Protein AF-A0A4R3KS63-F1 (afdb_monomer)

Foldseek 3Di:
DQLQVVLQCVLVVVLVVQLVVCCVPPVDNPVSSVLCVLVSQLSNQLSVLVRVVVVVPVDDDLVNQLVSQLVSQLVSVVSSVCVVPNPVCVVPVVPNVVVSSVVSNVVSVVVSVVVVVVVVVVVVVVVVVVVVVVLVVLVVLLVLVVVLVVLVVVLVVLVVLLVVLQVQLVVLVVDDDPVSVVSSVVSNVSSVVSVVVSVVSVVVSVVSVVVSVVVLPDFWDKVVVLVVSLVVVLVVVCVVVVADDDDDDDDDDIDTDSCSSVVSNVVNVVSVVVSVVDDHDDD

Structure (mmCIF, N/CA/C/O backbone):
data_AF-A0A4R3KS63-F1
#
_entry.id   AF-A0A4R3KS63-F1
#
loop_
_atom_site.group_PDB
_atom_site.id
_atom_site.type_symbol
_atom_site.label_atom_id
_atom_site.label_alt_id
_atom_site.label_comp_id
_atom_site.label_asym_id
_atom_site.label_entity_id
_atom_site.label_seq_id
_atom_site.pdbx_PDB_ins_code
_atom_site.Cartn_x
_atom_site.Cartn_y
_atom_site.Cartn_z
_atom_site.occupancy
_atom_site.B_iso_or_equiv
_atom_site.auth_seq_id
_atom_site.auth_comp_id
_atom_site.auth_asym_id
_atom_site.auth_atom_id
_atom_site.pdbx_PDB_model_num
ATOM 1 N N . MET A 1 1 ? 25.803 -4.339 -8.640 1.00 50.44 1 MET A N 1
ATOM 2 C CA . MET A 1 1 ? 26.582 -5.062 -9.671 1.00 50.44 1 MET A CA 1
ATOM 3 C C . MET A 1 1 ? 27.293 -4.049 -10.571 1.00 50.44 1 MET A C 1
ATOM 5 O O . MET A 1 1 ? 26.648 -3.083 -10.975 1.00 50.44 1 MET A O 1
ATOM 9 N N . ASN A 1 2 ? 28.608 -4.190 -10.787 1.00 66.25 2 ASN A N 1
ATOM 10 C CA . ASN A 1 2 ? 29.435 -3.217 -11.519 1.00 66.25 2 ASN A CA 1
ATOM 11 C C . ASN A 1 2 ? 29.221 -3.366 -13.047 1.00 66.25 2 ASN A C 1
ATOM 13 O O . ASN A 1 2 ? 29.501 -4.443 -13.573 1.00 66.25 2 ASN A O 1
ATOM 17 N N . PRO A 1 3 ? 28.728 -2.336 -13.764 1.00 62.72 3 PRO A N 1
ATOM 18 C CA . PRO A 1 3 ? 28.462 -2.407 -15.205 1.00 62.72 3 PRO A CA 1
ATOM 19 C C . PRO A 1 3 ? 29.653 -2.828 -16.073 1.00 62.72 3 PRO A C 1
ATOM 21 O O . PRO A 1 3 ? 29.464 -3.510 -17.076 1.00 62.72 3 PRO A O 1
ATOM 24 N N . LEU A 1 4 ? 30.877 -2.481 -15.665 1.00 63.41 4 LEU A N 1
ATOM 25 C CA . LEU A 1 4 ? 32.099 -2.882 -16.370 1.00 63.41 4 LEU A CA 1
ATOM 26 C C . LEU A 1 4 ? 32.299 -4.400 -16.347 1.00 63.41 4 LEU A C 1
ATOM 28 O O . LEU A 1 4 ? 32.637 -4.998 -17.363 1.00 63.41 4 LEU A O 1
ATOM 32 N N . PHE A 1 5 ? 32.028 -5.031 -15.203 1.00 69.19 5 PHE A N 1
ATOM 33 C CA . PHE A 1 5 ? 32.123 -6.482 -15.061 1.00 69.19 5 PHE A CA 1
ATOM 34 C C . PHE A 1 5 ? 31.102 -7.194 -15.954 1.00 69.19 5 PHE A C 1
ATOM 36 O O . PHE A 1 5 ? 31.427 -8.194 -16.581 1.00 69.19 5 PHE A O 1
ATOM 43 N N . PHE A 1 6 ? 29.891 -6.640 -16.077 1.00 69.00 6 PHE A N 1
ATOM 44 C CA . PHE A 1 6 ? 28.869 -7.175 -16.978 1.00 69.00 6 PHE A CA 1
ATOM 45 C C . PHE A 1 6 ? 29.270 -7.036 -18.454 1.00 69.00 6 PHE A C 1
ATOM 47 O O . PHE A 1 6 ? 29.077 -7.976 -19.221 1.00 69.00 6 PHE A O 1
ATOM 54 N N . GLY A 1 7 ? 29.869 -5.906 -18.846 1.00 64.50 7 GLY A N 1
ATOM 55 C CA . GLY A 1 7 ? 30.378 -5.693 -20.207 1.00 64.50 7 GLY A CA 1
ATOM 56 C C . GLY A 1 7 ? 31.505 -6.661 -20.578 1.00 64.50 7 GLY A C 1
ATOM 57 O O . GLY A 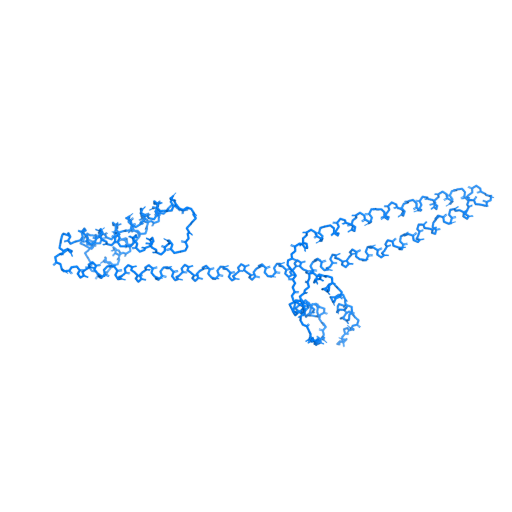1 7 ? 31.441 -7.306 -21.622 1.00 64.50 7 GLY A O 1
ATOM 58 N N . ILE A 1 8 ? 32.491 -6.830 -19.690 1.00 70.62 8 ILE A N 1
ATOM 59 C CA . ILE A 1 8 ? 33.613 -7.764 -19.883 1.00 70.62 8 ILE A CA 1
ATOM 60 C C . ILE A 1 8 ? 33.114 -9.214 -19.929 1.00 70.62 8 ILE A C 1
ATOM 62 O O . ILE A 1 8 ? 33.466 -9.958 -20.842 1.00 70.62 8 ILE A O 1
ATOM 66 N N . ALA A 1 9 ? 32.258 -9.609 -18.982 1.00 72.94 9 ALA A N 1
ATOM 67 C CA . ALA A 1 9 ? 31.711 -10.961 -18.925 1.00 72.94 9 ALA A CA 1
ATOM 68 C C . ALA A 1 9 ? 30.843 -11.284 -20.151 1.00 72.94 9 ALA A C 1
ATOM 70 O O . ALA A 1 9 ? 30.947 -12.379 -20.698 1.00 72.94 9 ALA A O 1
ATOM 71 N N . SER A 1 10 ? 30.031 -10.329 -20.619 1.00 70.12 10 SER A N 1
ATOM 72 C CA . SER A 1 10 ? 29.191 -10.510 -21.810 1.00 70.12 10 SER A CA 1
ATOM 73 C C . SER A 1 10 ? 30.030 -10.630 -23.083 1.00 70.12 10 SER A C 1
ATOM 75 O O . SER A 1 10 ? 29.791 -11.537 -23.877 1.00 70.12 10 SER A O 1
ATOM 77 N N . GLY A 1 11 ? 31.050 -9.779 -23.254 1.00 65.00 11 GLY A N 1
ATOM 78 C CA . GLY A 1 11 ? 31.954 -9.840 -24.407 1.00 65.00 11 GLY A CA 1
ATOM 79 C C . GLY A 1 11 ? 32.763 -11.139 -24.460 1.00 65.00 11 GLY A C 1
ATOM 80 O O . GLY A 1 11 ? 32.860 -11.768 -25.512 1.00 65.00 11 GLY A O 1
ATOM 81 N N . PHE A 1 12 ? 33.286 -11.593 -23.316 1.00 72.25 12 PHE A N 1
ATOM 82 C CA . PHE A 1 12 ? 34.031 -12.852 -23.236 1.00 72.25 12 PHE A CA 1
ATOM 83 C C . PHE A 1 12 ? 33.126 -14.076 -23.439 1.00 72.25 12 PHE A C 1
ATOM 85 O O . PHE A 1 12 ? 33.494 -15.009 -24.147 1.00 72.25 12 PHE A O 1
ATOM 92 N N . SER A 1 13 ? 31.910 -14.049 -22.883 1.00 72.75 13 SER A N 1
ATOM 93 C CA . SER A 1 13 ? 30.905 -15.103 -23.065 1.00 72.75 13 SER A CA 1
ATOM 94 C C . SER A 1 13 ? 30.507 -15.276 -24.534 1.00 72.75 13 SER A C 1
ATOM 96 O O . SER A 1 13 ? 30.465 -16.401 -25.033 1.00 72.75 13 SER A O 1
ATOM 98 N N . LEU A 1 14 ? 30.286 -14.175 -25.264 1.00 71.69 14 LEU A N 1
ATOM 99 C CA . LEU A 1 14 ? 29.908 -14.238 -26.678 1.00 71.69 14 LEU A CA 1
ATOM 100 C C . LEU A 1 14 ? 31.036 -14.813 -27.549 1.00 71.69 14 LEU A C 1
ATOM 102 O O . LEU A 1 14 ? 30.781 -15.622 -28.443 1.00 71.69 14 LEU A O 1
ATOM 106 N N . LEU A 1 15 ? 32.282 -14.426 -27.257 1.00 67.56 15 LEU A N 1
ATOM 107 C CA . LEU A 1 15 ? 33.469 -14.919 -27.951 1.00 67.56 15 LEU A CA 1
ATOM 108 C C . LEU A 1 15 ? 33.702 -16.413 -27.686 1.00 67.56 15 LEU A C 1
ATOM 110 O O . LEU A 1 15 ? 33.991 -17.158 -28.621 1.00 67.56 15 LEU A O 1
ATOM 114 N N . LEU A 1 16 ? 33.494 -16.875 -26.449 1.00 71.25 16 LEU A N 1
ATOM 115 C CA . LEU A 1 16 ? 33.527 -18.300 -26.114 1.00 71.25 16 LEU A CA 1
ATOM 116 C C . LEU A 1 16 ? 32.416 -19.079 -26.828 1.00 71.25 16 LEU A C 1
ATOM 118 O O . LEU A 1 16 ? 32.692 -20.103 -27.450 1.00 71.25 16 LEU A O 1
ATOM 122 N N . PHE A 1 17 ? 31.176 -18.585 -26.793 1.00 73.50 17 PHE A N 1
ATOM 123 C CA . PHE A 1 17 ? 30.035 -19.242 -27.435 1.00 73.50 17 PHE A CA 1
ATOM 124 C C . PHE A 1 17 ? 30.234 -19.382 -28.951 1.00 73.50 17 PHE A C 1
ATOM 126 O O . PHE A 1 17 ? 30.018 -20.455 -29.516 1.00 73.50 17 PHE A O 1
ATOM 133 N N . ARG A 1 18 ? 30.719 -18.327 -29.617 1.00 66.00 18 ARG A N 1
ATOM 134 C CA . ARG A 1 18 ? 31.022 -18.364 -31.056 1.00 66.00 18 ARG A CA 1
ATOM 135 C C . ARG A 1 18 ? 32.270 -19.179 -31.391 1.00 66.00 18 ARG A C 1
ATOM 137 O O . ARG A 1 18 ? 32.292 -19.832 -32.433 1.00 66.00 18 ARG A O 1
ATOM 144 N N . GLY A 1 19 ? 33.281 -19.191 -30.524 1.00 64.19 19 GLY A N 1
ATOM 145 C CA . GLY A 1 19 ? 34.446 -20.070 -30.657 1.00 64.19 19 GLY A CA 1
ATOM 146 C C . GLY A 1 19 ? 34.042 -21.547 -30.638 1.00 64.19 19 GLY A C 1
ATOM 147 O O . GLY A 1 19 ? 34.446 -22.314 -31.506 1.00 64.19 19 GLY A O 1
ATOM 148 N N . ILE A 1 20 ? 33.150 -21.925 -29.720 1.00 70.25 20 ILE A N 1
ATOM 149 C CA . ILE A 1 20 ? 32.595 -23.284 -29.644 1.00 70.25 20 ILE A CA 1
ATOM 150 C C . ILE A 1 20 ? 31.755 -23.598 -30.891 1.00 70.25 20 ILE A C 1
ATOM 152 O O . ILE A 1 20 ? 31.933 -24.649 -31.504 1.00 70.25 20 ILE A O 1
ATOM 156 N N . PHE A 1 21 ? 30.883 -22.678 -31.313 1.00 67.44 21 PHE A N 1
ATOM 157 C CA . PHE A 1 21 ? 30.042 -22.869 -32.498 1.00 67.44 21 PHE A CA 1
ATOM 158 C C . PHE A 1 21 ? 30.873 -23.026 -33.788 1.00 67.44 21 PHE A C 1
ATOM 160 O O . PHE A 1 21 ? 30.661 -23.951 -34.564 1.00 67.44 21 PHE A O 1
ATOM 167 N N . SER A 1 22 ? 31.876 -22.178 -34.006 1.00 61.69 22 SER A N 1
ATOM 168 C CA . SER A 1 22 ? 32.755 -22.259 -35.184 1.00 61.69 22 SER A CA 1
ATOM 169 C C . SER A 1 22 ? 33.664 -23.490 -35.186 1.00 61.69 22 SER A C 1
ATOM 171 O O . SER A 1 22 ? 33.881 -24.082 -36.245 1.00 61.69 22 SER A O 1
ATOM 173 N N . SER A 1 23 ? 34.117 -23.944 -34.011 1.00 61.59 23 SER A N 1
ATOM 174 C CA . SER A 1 23 ? 34.832 -25.217 -33.867 1.00 61.59 23 SER A CA 1
ATOM 175 C C . SER A 1 23 ? 33.989 -26.420 -34.286 1.00 61.59 23 SER A C 1
ATOM 177 O O . SER A 1 23 ? 34.541 -27.389 -34.797 1.00 61.59 23 SER A O 1
ATOM 179 N N . LEU A 1 24 ? 32.674 -26.372 -34.053 1.00 62.84 24 LEU A N 1
ATOM 180 C CA . LEU A 1 24 ? 31.751 -27.463 -34.374 1.00 62.84 24 LEU A CA 1
ATOM 181 C C . LEU A 1 24 ? 31.341 -27.488 -35.854 1.00 62.84 24 LEU A C 1
ATOM 183 O O . LEU A 1 24 ? 31.089 -28.566 -36.382 1.00 62.84 24 LEU A O 1
ATOM 187 N N . PHE A 1 25 ? 31.278 -26.329 -36.523 1.00 58.81 25 PHE A N 1
ATOM 188 C CA . PHE A 1 25 ? 30.696 -26.218 -37.870 1.00 58.81 25 PHE A CA 1
ATOM 189 C C . PHE A 1 25 ? 31.674 -25.839 -38.996 1.00 58.81 25 PHE A C 1
ATOM 191 O O . PHE A 1 25 ? 31.382 -26.138 -40.151 1.00 58.81 25 PHE A O 1
ATOM 198 N N . GLN A 1 26 ? 32.801 -25.173 -38.712 1.00 59.75 26 GLN A N 1
ATOM 199 C CA . GLN A 1 26 ? 33.696 -24.618 -39.749 1.00 59.75 26 GLN A CA 1
ATOM 200 C C . GLN A 1 26 ? 35.174 -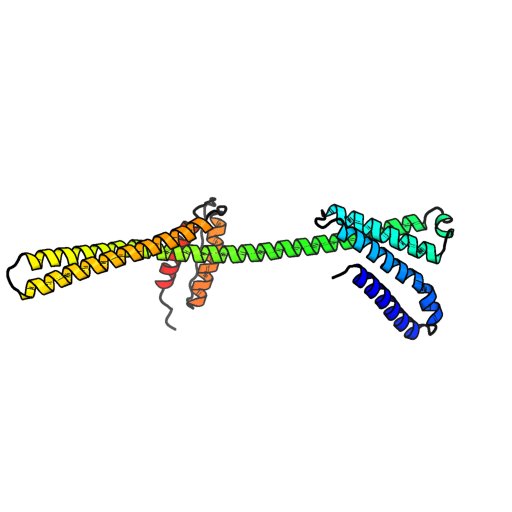25.017 -39.593 1.00 59.75 26 GLN A C 1
ATOM 202 O O . GLN A 1 26 ? 35.938 -24.880 -40.542 1.00 59.75 26 GLN A O 1
ATOM 207 N N . GLY A 1 27 ? 35.591 -25.538 -38.432 1.00 57.38 27 GLY A N 1
ATOM 208 C CA . GLY A 1 27 ? 36.910 -26.160 -38.235 1.00 57.38 27 GLY A CA 1
ATOM 209 C C . GLY A 1 27 ? 38.115 -25.210 -38.145 1.00 57.38 27 GLY A C 1
ATOM 210 O O . GLY A 1 27 ? 39.225 -25.677 -37.904 1.00 57.38 27 GLY A O 1
ATOM 211 N N . ILE A 1 28 ? 37.930 -23.890 -38.278 1.00 60.38 28 ILE A N 1
ATOM 212 C CA . ILE A 1 28 ? 39.020 -22.899 -38.229 1.00 60.38 28 ILE A CA 1
ATOM 213 C C . ILE A 1 28 ? 38.793 -21.924 -37.064 1.00 60.38 28 ILE A C 1
ATOM 215 O O . ILE A 1 28 ? 38.225 -20.838 -37.202 1.00 60.38 28 ILE A O 1
ATOM 219 N N . LEU A 1 29 ? 39.249 -22.335 -35.879 1.00 59.19 29 LEU A N 1
ATOM 220 C CA . LEU A 1 29 ? 39.118 -21.581 -34.626 1.00 59.19 29 LEU A CA 1
ATOM 221 C C . LEU A 1 29 ? 39.846 -20.226 -34.661 1.00 59.19 29 LEU A C 1
ATOM 223 O O . LEU A 1 29 ? 39.299 -19.215 -34.227 1.00 59.19 29 LEU A O 1
ATOM 227 N N . PHE A 1 30 ? 41.074 -20.191 -35.183 1.00 59.88 30 PHE A N 1
ATOM 228 C CA . PHE A 1 30 ? 41.947 -19.016 -35.076 1.00 59.88 30 PHE A CA 1
ATOM 229 C C . PHE A 1 30 ? 41.500 -17.847 -35.969 1.00 59.88 30 PHE A C 1
ATOM 231 O O . PHE A 1 30 ? 41.466 -16.704 -35.516 1.00 59.88 30 PHE A O 1
ATOM 238 N N . GLU A 1 31 ? 41.084 -18.128 -37.208 1.00 61.81 31 GLU A N 1
ATOM 239 C CA . GLU A 1 31 ? 40.544 -17.104 -38.116 1.00 61.81 31 GLU A CA 1
ATOM 240 C C . GLU A 1 31 ? 39.211 -16.554 -37.606 1.00 61.81 31 GLU A C 1
ATOM 242 O O . GLU A 1 31 ? 38.981 -15.345 -37.631 1.00 61.81 31 GLU A O 1
ATOM 247 N N . THR A 1 32 ? 38.357 -17.421 -37.058 1.00 61.34 32 THR A N 1
ATOM 248 C CA . THR A 1 32 ? 37.061 -16.999 -36.519 1.00 61.34 32 THR A CA 1
ATOM 249 C C . THR A 1 32 ? 37.219 -16.113 -35.284 1.00 61.34 32 THR A C 1
ATOM 251 O O . THR A 1 32 ? 36.488 -15.136 -35.123 1.00 61.34 32 THR A O 1
ATOM 254 N N . LEU A 1 33 ? 38.194 -16.398 -34.419 1.00 61.84 33 LEU A N 1
ATOM 255 C CA . LEU A 1 33 ? 38.498 -15.548 -33.267 1.00 61.84 33 LEU A CA 1
ATOM 256 C C . LEU A 1 33 ? 39.056 -14.183 -33.691 1.00 61.84 33 LEU A C 1
ATOM 258 O O . LEU A 1 33 ? 38.643 -13.163 -33.142 1.00 61.84 33 LEU A O 1
ATOM 262 N N . TYR A 1 34 ? 39.931 -14.143 -34.700 1.00 66.88 34 TYR A N 1
ATOM 263 C CA . TYR A 1 34 ? 40.485 -12.891 -35.219 1.00 66.88 34 TYR A CA 1
ATOM 264 C C . TYR A 1 34 ? 39.408 -12.001 -35.862 1.00 66.88 34 TYR A C 1
ATOM 266 O O . TYR A 1 34 ? 39.337 -10.804 -35.588 1.00 66.88 34 TYR A O 1
ATOM 274 N N . LEU A 1 35 ? 38.502 -12.590 -36.649 1.00 64.38 35 LEU A N 1
ATOM 275 C CA . LEU A 1 35 ? 37.415 -11.870 -37.325 1.00 64.38 35 LEU A CA 1
ATOM 276 C C . LEU A 1 35 ? 36.328 -11.336 -36.375 1.00 64.38 35 LEU A C 1
ATOM 278 O O . LEU A 1 35 ? 35.620 -10.387 -36.731 1.00 64.38 35 LEU A O 1
ATOM 282 N N . ASN A 1 36 ? 36.190 -11.932 -35.187 1.00 66.69 36 ASN A N 1
ATOM 283 C CA . ASN A 1 36 ? 35.229 -11.525 -34.156 1.00 66.69 36 ASN A CA 1
ATOM 284 C C . ASN A 1 36 ? 35.862 -10.694 -33.025 1.00 66.69 36 ASN A C 1
ATOM 286 O O . ASN A 1 36 ? 35.142 -10.167 -32.180 1.00 66.69 36 ASN A O 1
ATOM 290 N N . ALA A 1 37 ? 37.186 -10.510 -33.013 1.00 67.81 37 ALA A N 1
ATOM 291 C CA . ALA A 1 37 ? 37.871 -9.672 -32.027 1.00 67.81 37 ALA A CA 1
ATOM 292 C C . ALA A 1 37 ? 37.316 -8.228 -31.927 1.00 67.81 37 ALA A C 1
ATOM 294 O O . ALA A 1 37 ? 37.200 -7.727 -30.804 1.00 67.81 37 ALA A O 1
ATOM 295 N N . PRO A 1 38 ? 36.895 -7.561 -33.028 1.00 74.44 38 PRO A N 1
ATOM 296 C CA . PRO A 1 38 ? 36.273 -6.237 -32.944 1.00 74.44 38 PRO A CA 1
ATOM 297 C C . PRO A 1 38 ? 34.972 -6.210 -32.120 1.00 74.44 38 PRO A C 1
ATOM 299 O O . PRO A 1 38 ? 34.689 -5.207 -31.468 1.00 74.44 38 PRO A O 1
ATOM 302 N N . GLU A 1 39 ? 34.212 -7.309 -32.066 1.00 69.44 39 GLU A N 1
ATOM 303 C CA . GLU A 1 39 ? 32.957 -7.386 -31.297 1.00 69.44 39 GLU A CA 1
ATOM 304 C C . GLU A 1 39 ? 33.210 -7.295 -29.783 1.00 69.44 39 GLU A C 1
ATOM 306 O O . GLU A 1 39 ? 32.410 -6.737 -29.035 1.00 69.44 39 GLU A O 1
ATOM 311 N N . VAL A 1 40 ? 34.358 -7.777 -29.299 1.00 72.50 40 VAL A N 1
ATOM 312 C CA . VAL A 1 40 ? 34.742 -7.608 -27.887 1.00 72.50 40 VAL A CA 1
ATOM 313 C C . VAL A 1 40 ? 34.961 -6.130 -27.571 1.00 72.50 40 VAL A C 1
ATOM 315 O O . VAL A 1 40 ? 34.562 -5.652 -26.507 1.00 72.50 40 VAL A O 1
ATOM 318 N N . VAL A 1 41 ? 35.545 -5.386 -28.514 1.00 76.62 41 VAL A N 1
ATOM 319 C CA . VAL A 1 41 ? 35.766 -3.943 -28.376 1.00 76.62 41 VAL A CA 1
ATOM 320 C C . VAL A 1 41 ? 34.435 -3.191 -28.305 1.00 76.62 41 VAL A C 1
ATOM 322 O O . VAL A 1 41 ? 34.309 -2.286 -27.478 1.00 76.62 41 VAL A O 1
ATOM 325 N N . PHE A 1 42 ? 33.417 -3.615 -29.065 1.00 80.38 42 PHE A N 1
ATOM 326 C CA . PHE A 1 42 ? 32.052 -3.089 -28.945 1.00 80.38 42 PHE A CA 1
ATOM 327 C C . PHE A 1 42 ? 31.533 -3.192 -27.502 1.00 80.38 42 PHE A C 1
ATOM 329 O O . PHE A 1 42 ? 31.160 -2.180 -26.905 1.00 80.38 42 PHE A O 1
ATOM 336 N N . TYR A 1 43 ? 31.554 -4.388 -26.901 1.00 76.50 43 TYR A N 1
ATOM 337 C CA . TYR A 1 43 ? 31.009 -4.592 -25.550 1.00 76.50 43 TYR A CA 1
ATOM 338 C C . TYR A 1 43 ? 31.809 -3.873 -24.459 1.00 76.50 43 TYR A C 1
ATOM 340 O O . TYR A 1 43 ? 31.224 -3.395 -23.482 1.00 76.50 43 TYR A O 1
ATOM 348 N N . LEU A 1 44 ? 33.130 -3.754 -24.623 1.00 79.25 44 LEU A N 1
ATOM 349 C CA . LEU A 1 44 ? 33.982 -2.993 -23.706 1.00 79.25 44 LEU A CA 1
ATOM 350 C C . LEU A 1 44 ? 33.654 -1.496 -23.733 1.00 79.25 44 LEU A C 1
ATOM 352 O O . LEU A 1 44 ? 33.528 -0.872 -22.674 1.00 79.25 44 LEU A O 1
ATOM 356 N N . ILE A 1 45 ? 33.483 -0.919 -24.925 1.00 80.44 45 ILE A N 1
ATOM 357 C CA . ILE A 1 45 ? 33.142 0.499 -25.090 1.00 80.44 45 ILE A CA 1
ATOM 358 C C . ILE A 1 45 ? 31.730 0.764 -24.577 1.00 80.44 45 ILE A C 1
ATOM 360 O O . ILE A 1 45 ? 31.536 1.671 -23.766 1.00 80.44 45 ILE A O 1
ATOM 364 N N . TYR A 1 46 ? 30.772 -0.083 -24.950 1.00 81.00 46 TYR A N 1
ATOM 365 C CA . TYR A 1 46 ? 29.391 0.018 -24.493 1.00 81.00 46 TYR A CA 1
ATOM 366 C C . TYR A 1 46 ? 29.296 -0.045 -22.959 1.00 81.00 46 TYR A C 1
ATOM 368 O O . TYR A 1 46 ? 28.662 0.803 -22.325 1.00 81.00 46 TYR A O 1
ATOM 376 N N . GLY A 1 47 ? 29.992 -1.001 -22.331 1.00 77.62 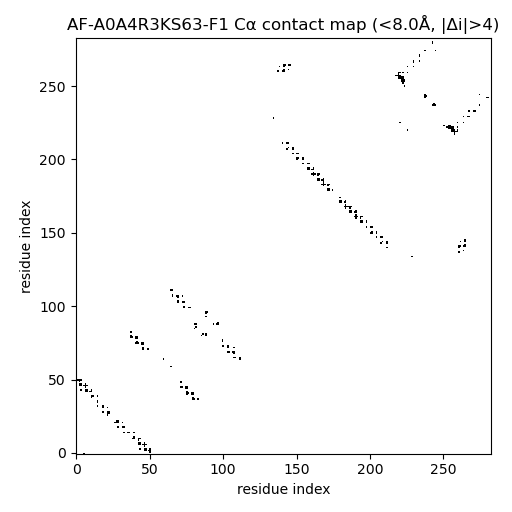47 GLY A N 1
ATOM 377 C CA . GLY A 1 47 ? 30.046 -1.138 -20.872 1.00 77.62 47 GLY A CA 1
ATOM 378 C C . GLY A 1 47 ? 30.730 0.041 -20.168 1.00 77.62 47 GLY A C 1
ATOM 379 O O . GLY A 1 47 ? 30.290 0.457 -19.093 1.00 77.62 47 GLY A O 1
ATOM 380 N N . SER A 1 48 ? 31.764 0.621 -20.782 1.00 80.44 48 SER A N 1
ATOM 381 C CA . SER A 1 48 ? 32.479 1.788 -20.246 1.00 80.44 48 SER A CA 1
ATOM 382 C C . SER A 1 48 ? 31.621 3.053 -20.279 1.00 80.44 48 SER A C 1
ATOM 384 O O . SER A 1 48 ? 31.536 3.771 -19.279 1.00 80.44 48 SER A O 1
ATOM 386 N N . ILE A 1 49 ? 30.922 3.293 -21.392 1.00 80.44 49 ILE A N 1
ATOM 387 C CA . ILE A 1 49 ? 29.980 4.409 -21.544 1.00 80.44 49 ILE A CA 1
ATOM 388 C C . ILE A 1 49 ? 28.843 4.280 -20.519 1.00 80.44 49 ILE A C 1
ATOM 390 O O . ILE A 1 49 ? 28.518 5.246 -19.824 1.00 80.44 49 ILE A O 1
ATOM 394 N N . PHE A 1 50 ? 28.303 3.070 -20.341 1.00 78.38 50 PHE A N 1
ATOM 395 C CA . PHE A 1 50 ? 27.276 2.782 -19.335 1.00 78.38 50 PHE A CA 1
ATOM 396 C C . PHE A 1 50 ? 27.749 3.030 -17.900 1.00 78.38 50 PHE A C 1
ATOM 398 O O . PHE A 1 50 ? 27.013 3.597 -17.090 1.00 78.38 50 PHE A O 1
ATOM 405 N N . TYR A 1 51 ? 28.983 2.648 -17.569 1.00 77.88 51 TYR A N 1
ATOM 406 C CA . TYR A 1 51 ? 29.550 2.872 -16.241 1.00 77.88 51 TYR A CA 1
ATOM 407 C C . TYR A 1 51 ? 29.704 4.360 -15.904 1.00 77.88 51 TYR A C 1
ATOM 409 O O . TYR A 1 51 ? 29.277 4.798 -14.832 1.00 77.88 51 TYR A O 1
ATOM 417 N N . ILE A 1 52 ? 30.270 5.143 -16.829 1.00 77.81 52 ILE A N 1
ATOM 418 C CA . ILE A 1 52 ? 30.451 6.593 -16.660 1.00 77.81 52 ILE A CA 1
ATOM 419 C C . ILE A 1 52 ? 29.093 7.280 -16.489 1.00 77.81 52 ILE A C 1
ATOM 421 O O . ILE A 1 52 ? 28.937 8.151 -15.633 1.00 77.81 52 ILE A O 1
ATOM 425 N N . PHE A 1 53 ? 28.099 6.858 -17.268 1.00 73.88 53 PHE A N 1
ATOM 426 C CA . PHE A 1 53 ? 26.762 7.431 -17.222 1.00 73.88 53 PHE A CA 1
ATOM 427 C C . PHE A 1 53 ? 26.032 7.127 -15.914 1.00 73.88 53 PHE A C 1
ATOM 429 O O . PHE A 1 53 ? 25.507 8.043 -15.284 1.00 73.88 53 PHE A O 1
ATOM 436 N N . LYS A 1 54 ? 26.079 5.871 -15.452 1.00 72.88 54 LYS A N 1
ATOM 437 C CA . LYS A 1 54 ? 25.495 5.473 -14.166 1.00 72.88 54 LYS A CA 1
ATOM 438 C C . LYS A 1 54 ? 26.118 6.239 -12.997 1.00 72.88 54 LYS A C 1
ATOM 440 O O . LYS A 1 54 ? 25.399 6.672 -12.111 1.00 72.88 54 LYS A O 1
ATOM 445 N N . LYS A 1 55 ? 27.440 6.444 -13.007 1.00 72.69 55 LYS A N 1
ATOM 446 C CA . LYS A 1 55 ? 28.148 7.176 -11.943 1.00 72.69 55 LYS A CA 1
ATOM 447 C C . LYS A 1 55 ? 27.778 8.664 -11.889 1.00 72.69 55 LYS A C 1
ATOM 449 O O . LYS A 1 55 ? 27.884 9.277 -10.834 1.00 72.69 55 LYS A O 1
ATOM 454 N N . LYS A 1 56 ? 27.403 9.260 -13.025 1.00 69.50 56 LYS A N 1
ATOM 455 C CA . LYS A 1 56 ? 27.121 10.699 -13.134 1.00 69.50 56 LYS A CA 1
ATOM 456 C C . LYS A 1 56 ? 25.649 11.048 -12.895 1.00 69.50 56 LYS A C 1
ATOM 458 O O . LYS A 1 56 ? 25.356 12.216 -12.665 1.00 69.50 56 LYS A O 1
ATOM 463 N N . ASN A 1 57 ? 24.733 10.081 -12.978 1.00 65.44 57 ASN A N 1
ATOM 464 C CA . ASN A 1 57 ? 23.300 10.363 -12.988 1.00 65.44 57 ASN A CA 1
ATOM 465 C C . ASN A 1 57 ? 22.498 9.286 -12.232 1.00 65.44 57 ASN A C 1
ATOM 467 O O . ASN A 1 57 ? 21.998 8.336 -12.833 1.00 65.44 57 ASN A O 1
ATOM 471 N N . ASP A 1 58 ? 22.359 9.447 -10.913 1.00 59.12 58 ASP A N 1
ATOM 472 C CA . ASP A 1 58 ? 21.586 8.526 -10.058 1.00 59.12 58 ASP A CA 1
ATOM 473 C C . ASP A 1 58 ? 20.058 8.662 -10.236 1.00 59.12 58 ASP A C 1
ATOM 475 O O . ASP A 1 58 ? 19.312 7.739 -9.912 1.00 59.12 58 ASP A O 1
ATOM 479 N N . SER A 1 59 ? 19.566 9.771 -10.804 1.00 55.97 59 SER A N 1
ATOM 480 C CA . SER A 1 59 ? 18.132 10.048 -11.000 1.00 55.97 59 SER A CA 1
ATOM 481 C C . SER A 1 59 ? 17.788 10.313 -12.471 1.00 55.97 59 SER A C 1
ATOM 483 O O . SER A 1 59 ? 17.512 11.428 -12.916 1.00 55.97 59 SER A O 1
ATOM 485 N N . LEU A 1 60 ? 17.812 9.253 -13.277 1.00 59.34 60 LEU A N 1
ATOM 486 C CA . LEU A 1 60 ? 17.507 9.346 -14.703 1.00 59.34 60 LEU A CA 1
ATOM 487 C C . LEU A 1 60 ? 16.010 9.574 -14.969 1.00 59.34 60 LEU A C 1
ATOM 489 O O . LEU A 1 60 ? 15.168 8.769 -14.575 1.00 59.34 60 LEU A O 1
ATOM 493 N N . LYS A 1 61 ? 15.692 10.630 -15.730 1.00 63.31 61 LYS A N 1
ATOM 494 C CA . LYS A 1 61 ? 14.388 10.800 -16.391 1.00 63.31 61 LYS A CA 1
ATOM 495 C C . LYS A 1 61 ? 14.279 9.853 -17.594 1.00 63.31 61 LYS A C 1
ATOM 497 O O . LYS A 1 61 ? 15.257 9.617 -18.301 1.00 63.31 61 LYS A O 1
ATOM 502 N N . GLU A 1 62 ? 13.073 9.354 -17.853 1.00 63.09 62 GLU A N 1
ATOM 503 C CA . GLU A 1 62 ? 12.767 8.317 -18.857 1.00 63.09 62 GLU A CA 1
ATOM 504 C C . GLU A 1 62 ? 13.294 8.625 -20.262 1.00 63.09 62 GLU A C 1
ATOM 506 O O . GLU A 1 62 ? 13.934 7.781 -20.889 1.00 63.09 62 GLU A O 1
ATOM 511 N N . ASN A 1 63 ? 13.099 9.857 -20.734 1.00 65.50 63 ASN A N 1
ATOM 512 C CA . ASN A 1 63 ? 13.552 10.269 -22.065 1.00 65.50 63 ASN A CA 1
ATOM 513 C C . ASN A 1 63 ? 15.081 10.344 -22.175 1.00 65.50 63 ASN A C 1
ATOM 515 O O . ASN A 1 63 ? 15.636 10.159 -23.257 1.00 65.50 63 ASN A O 1
ATOM 519 N N . SER A 1 64 ? 15.782 10.574 -21.063 1.00 72.25 64 SER A N 1
ATOM 520 C CA . SER A 1 64 ? 17.245 10.626 -21.047 1.00 72.25 64 SER A CA 1
ATOM 521 C C . SER A 1 64 ? 17.876 9.238 -21.190 1.00 72.25 64 SER A C 1
ATOM 523 O O . SER A 1 64 ? 19.001 9.143 -21.674 1.00 72.25 64 SER A O 1
ATOM 525 N N . MET A 1 65 ? 17.161 8.161 -20.832 1.00 75.12 65 MET A N 1
ATOM 526 C CA . MET A 1 65 ? 17.643 6.787 -21.028 1.00 75.12 65 MET A CA 1
ATOM 527 C C . MET A 1 65 ? 17.642 6.380 -22.503 1.00 75.12 65 MET A C 1
ATOM 529 O O . MET A 1 65 ? 18.598 5.759 -22.958 1.00 75.12 65 MET A O 1
ATOM 533 N N . PHE A 1 66 ? 16.611 6.758 -23.265 1.00 77.94 66 PHE A N 1
ATOM 534 C CA . PHE A 1 66 ? 16.535 6.445 -24.697 1.00 77.94 66 PHE A CA 1
ATOM 535 C C . PHE A 1 66 ? 17.699 7.070 -25.478 1.00 77.94 66 PHE A C 1
ATOM 537 O O . PHE A 1 66 ? 18.420 6.376 -26.193 1.00 77.94 66 PHE A O 1
ATOM 544 N N . VAL A 1 67 ? 17.924 8.375 -25.280 1.00 80.50 67 VAL A N 1
ATOM 545 C CA . VAL A 1 67 ? 19.028 9.111 -25.920 1.00 80.50 67 VAL A CA 1
ATOM 546 C C . VAL A 1 67 ? 20.376 8.499 -25.545 1.00 80.50 67 VAL A C 1
ATOM 548 O O . VAL A 1 67 ? 21.260 8.365 -26.387 1.00 80.50 67 VAL A O 1
ATOM 551 N N . PHE A 1 68 ? 20.518 8.078 -24.291 1.00 82.25 68 PHE A N 1
ATOM 552 C CA . PHE A 1 68 ? 21.726 7.426 -23.821 1.00 82.25 68 PHE A CA 1
ATOM 553 C C . PHE A 1 68 ? 21.989 6.081 -24.518 1.00 82.25 68 PHE A C 1
ATOM 555 O O . PHE A 1 68 ? 23.095 5.869 -25.017 1.00 82.25 68 PHE A O 1
ATOM 562 N N . PHE A 1 69 ? 20.990 5.195 -24.605 1.00 82.88 69 PHE A N 1
ATOM 563 C CA . PHE A 1 69 ? 21.140 3.913 -25.304 1.00 82.88 69 PHE A CA 1
ATOM 564 C C . PHE A 1 69 ? 21.496 4.104 -26.777 1.00 82.88 69 PHE A C 1
ATOM 566 O O . PHE A 1 69 ? 22.369 3.406 -27.287 1.00 82.88 69 PHE A O 1
ATOM 573 N N . LEU A 1 70 ? 20.884 5.093 -27.430 1.00 84.44 70 LEU A N 1
ATOM 574 C CA . LEU A 1 70 ? 21.165 5.427 -28.822 1.00 84.44 70 LEU A CA 1
ATOM 575 C C . LEU A 1 70 ? 22.618 5.883 -29.017 1.00 84.44 70 LEU A C 1
ATOM 577 O O . LEU A 1 70 ? 23.305 5.371 -29.897 1.00 84.44 70 LEU A O 1
ATOM 581 N N . ILE A 1 71 ? 23.106 6.811 -28.187 1.00 84.94 71 ILE A N 1
ATOM 582 C CA . ILE A 1 71 ? 24.486 7.316 -28.278 1.00 84.94 71 ILE A CA 1
ATOM 583 C C . ILE A 1 71 ? 25.493 6.203 -27.972 1.00 84.94 71 ILE A C 1
ATOM 585 O O . ILE A 1 71 ? 26.491 6.065 -28.678 1.00 84.94 71 ILE A O 1
ATOM 589 N N . SER A 1 72 ? 25.229 5.396 -26.943 1.00 84.62 72 SER A N 1
ATOM 590 C CA . SER A 1 72 ? 26.112 4.297 -26.545 1.00 84.62 72 SER A CA 1
ATOM 591 C C . SER A 1 72 ? 26.225 3.231 -27.637 1.00 84.62 72 SER A C 1
ATOM 593 O O . SER A 1 72 ? 27.337 2.818 -27.970 1.00 84.62 72 SER A O 1
ATOM 595 N N . ASP A 1 73 ? 25.102 2.809 -28.228 1.00 85.56 73 ASP A N 1
ATOM 596 C CA . ASP A 1 73 ? 25.088 1.826 -29.318 1.00 85.56 73 ASP A CA 1
ATOM 597 C C . ASP A 1 73 ? 25.756 2.387 -30.582 1.00 85.56 73 ASP A C 1
ATOM 599 O O . ASP A 1 73 ? 26.579 1.714 -31.200 1.00 85.56 73 ASP A O 1
ATOM 603 N N . PHE A 1 74 ? 25.500 3.656 -30.914 1.00 85.25 74 PHE A N 1
ATOM 604 C CA . PHE A 1 74 ? 26.119 4.308 -32.065 1.00 85.25 74 PHE A CA 1
ATOM 605 C C . PHE A 1 74 ? 27.646 4.416 -31.938 1.00 85.25 74 PHE A C 1
ATOM 607 O O . PHE A 1 74 ? 28.358 4.026 -32.862 1.00 85.25 74 PHE A O 1
ATOM 614 N N . ILE A 1 75 ? 28.165 4.903 -30.802 1.00 86.25 75 ILE A N 1
ATOM 615 C CA . ILE A 1 75 ? 29.617 5.040 -30.579 1.00 86.25 75 ILE A CA 1
ATOM 616 C C . ILE A 1 75 ? 30.293 3.668 -30.598 1.00 86.25 75 ILE A C 1
ATOM 618 O O . ILE A 1 75 ? 31.332 3.501 -31.235 1.00 86.25 75 ILE A O 1
ATOM 622 N N . SER A 1 76 ? 29.692 2.679 -29.938 1.00 85.06 76 SER A N 1
ATOM 623 C CA . SER A 1 76 ? 30.270 1.336 -29.846 1.00 85.06 76 SER A CA 1
ATOM 624 C C . SER A 1 76 ? 30.327 0.663 -31.222 1.00 85.06 76 SER A C 1
ATOM 626 O O . SER A 1 76 ? 31.381 0.156 -31.605 1.00 85.06 76 SER A O 1
ATOM 628 N N . ASN A 1 77 ? 29.245 0.738 -32.010 1.00 85.25 77 ASN A N 1
ATOM 629 C CA . ASN A 1 77 ? 29.204 0.206 -33.379 1.00 85.25 77 ASN A CA 1
ATOM 630 C C . ASN A 1 77 ? 30.145 0.967 -34.330 1.00 85.25 77 ASN A C 1
ATOM 632 O O . ASN A 1 77 ? 30.740 0.372 -35.229 1.00 85.25 77 ASN A O 1
ATOM 636 N N . MET A 1 78 ? 30.303 2.283 -34.144 1.00 83.19 78 MET A N 1
ATOM 637 C CA . MET A 1 78 ? 31.249 3.077 -34.930 1.00 83.19 78 MET A CA 1
ATOM 638 C C . MET A 1 78 ? 32.690 2.629 -34.705 1.00 83.19 78 MET A C 1
ATOM 640 O O . MET A 1 78 ? 33.420 2.436 -35.676 1.00 83.19 78 MET A O 1
ATOM 644 N N . VAL A 1 79 ? 33.096 2.435 -33.447 1.00 84.00 79 VAL A N 1
ATOM 645 C CA . VAL A 1 79 ? 34.463 2.005 -33.132 1.00 84.00 79 VAL A CA 1
ATOM 646 C C . VAL A 1 79 ? 34.719 0.572 -33.595 1.00 84.00 79 VAL A C 1
ATOM 648 O O . VAL A 1 79 ? 35.777 0.306 -34.161 1.00 84.00 79 VAL A O 1
ATOM 651 N N . GLU A 1 80 ? 33.752 -0.334 -33.438 1.00 83.00 80 GLU A N 1
ATOM 652 C CA . GLU A 1 80 ? 33.868 -1.707 -33.941 1.00 83.00 80 GLU A CA 1
ATOM 653 C C . GLU A 1 80 ? 34.156 -1.735 -35.447 1.00 83.00 80 GLU A C 1
ATOM 655 O O . GLU A 1 80 ? 35.115 -2.361 -35.907 1.00 83.00 80 GLU A O 1
ATOM 660 N N . ILE A 1 81 ? 33.335 -1.037 -36.232 1.00 80.38 81 ILE A N 1
ATOM 661 C CA . ILE A 1 81 ? 33.446 -1.077 -37.691 1.00 80.38 81 ILE A CA 1
ATOM 662 C C . ILE A 1 81 ? 34.701 -0.331 -38.146 1.00 80.38 81 ILE A C 1
ATOM 664 O O . ILE A 1 81 ? 35.341 -0.769 -39.104 1.00 80.38 81 ILE A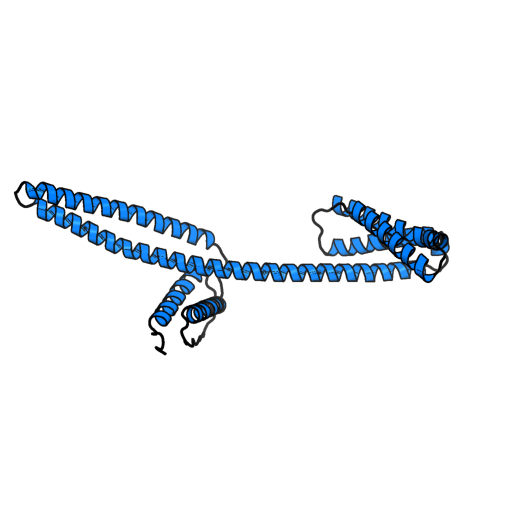 O 1
ATOM 668 N N . TYR A 1 82 ? 35.106 0.731 -37.437 1.00 81.75 82 TYR A N 1
ATOM 669 C CA . TYR A 1 82 ? 36.382 1.416 -37.670 1.00 81.75 82 TYR A CA 1
ATOM 670 C C . TYR A 1 82 ? 37.575 0.476 -37.513 1.00 81.75 82 TYR A C 1
ATOM 672 O O . TYR A 1 82 ? 38.476 0.495 -38.344 1.00 81.75 82 TYR A O 1
ATOM 680 N N . ILE A 1 83 ? 37.553 -0.415 -36.523 1.00 81.19 83 ILE A N 1
ATOM 681 C CA . ILE A 1 83 ? 38.593 -1.439 -36.367 1.00 81.19 83 ILE A CA 1
ATOM 682 C C . ILE A 1 83 ? 38.528 -2.476 -37.501 1.00 81.19 83 ILE A C 1
ATOM 684 O O . ILE A 1 83 ? 39.566 -2.972 -37.932 1.00 81.19 83 ILE A O 1
ATOM 688 N N . ARG A 1 84 ? 37.331 -2.785 -38.017 1.00 78.19 84 ARG A N 1
ATOM 689 C CA . ARG A 1 84 ? 37.131 -3.809 -39.057 1.00 78.19 84 ARG A CA 1
ATOM 690 C C . ARG A 1 84 ? 37.526 -3.353 -40.469 1.00 78.19 84 ARG A C 1
ATOM 692 O O . ARG A 1 84 ? 38.059 -4.157 -41.224 1.00 78.19 84 ARG A O 1
ATOM 699 N N . ILE A 1 85 ? 37.220 -2.112 -40.852 1.00 79.19 85 ILE A N 1
ATOM 700 C CA . ILE A 1 85 ? 37.353 -1.629 -42.246 1.00 79.19 85 ILE A CA 1
ATOM 701 C C . ILE A 1 85 ? 38.124 -0.291 -42.336 1.00 79.19 85 ILE A C 1
ATOM 703 O O . ILE A 1 85 ? 38.401 0.212 -43.424 1.00 79.19 85 ILE A O 1
ATOM 707 N N . GLY A 1 86 ? 38.513 0.311 -41.207 1.00 75.56 86 GLY A N 1
ATOM 708 C CA . GLY A 1 86 ? 39.301 1.547 -41.178 1.00 75.56 86 GLY A CA 1
ATOM 709 C C . GLY A 1 86 ? 38.597 2.737 -41.841 1.00 75.56 86 GLY A C 1
ATOM 710 O O . GLY A 1 86 ? 37.389 2.940 -41.705 1.00 75.56 86 GLY A O 1
ATOM 711 N N . ASN A 1 87 ? 39.354 3.532 -42.602 1.00 72.81 87 ASN A N 1
ATOM 712 C CA . ASN A 1 87 ? 38.854 4.751 -43.258 1.00 72.81 87 ASN A CA 1
ATOM 713 C C . ASN A 1 87 ? 37.906 4.491 -44.446 1.00 72.81 87 ASN A C 1
ATOM 715 O O . ASN A 1 87 ? 37.302 5.428 -44.971 1.00 72.81 87 ASN A O 1
ATOM 719 N N . GLU A 1 88 ? 37.737 3.237 -44.871 1.00 71.62 88 GLU A N 1
ATOM 720 C CA . GLU A 1 88 ? 36.817 2.849 -45.952 1.00 71.62 88 GLU A CA 1
ATOM 721 C C . GLU A 1 88 ? 35.343 3.118 -45.595 1.00 71.62 88 GLU A C 1
ATOM 723 O O . GLU A 1 88 ? 34.507 3.291 -46.483 1.00 71.62 88 GLU A O 1
ATOM 728 N N . ILE A 1 89 ? 35.020 3.245 -44.303 1.00 68.62 89 ILE A N 1
ATOM 729 C CA . ILE A 1 89 ? 33.668 3.558 -43.801 1.00 68.62 89 ILE A CA 1
ATOM 730 C C . ILE A 1 89 ? 33.119 4.847 -44.415 1.00 68.62 89 ILE A C 1
ATOM 732 O O . ILE A 1 89 ? 31.929 4.938 -44.729 1.00 68.62 89 ILE A O 1
ATOM 736 N N . PHE A 1 90 ? 33.992 5.836 -44.613 1.00 66.06 90 PHE A N 1
ATOM 737 C CA . PHE A 1 90 ? 33.625 7.153 -45.124 1.00 66.06 90 PHE A CA 1
ATOM 738 C C . PHE A 1 90 ? 33.622 7.224 -46.656 1.00 66.06 90 PHE A C 1
ATOM 740 O O . PHE A 1 90 ? 33.031 8.146 -47.214 1.00 66.06 90 PHE A O 1
ATOM 747 N N . LYS A 1 91 ? 34.206 6.236 -47.352 1.00 67.44 91 LYS A N 1
ATOM 748 C CA . LYS A 1 91 ? 34.267 6.203 -48.824 1.00 67.44 91 LYS A CA 1
ATOM 749 C C . LYS A 1 91 ? 32.927 5.841 -49.473 1.00 67.44 91 LYS A C 1
ATOM 751 O O . LYS A 1 91 ? 32.659 6.242 -50.599 1.00 67.44 91 LYS A O 1
ATOM 756 N N . SER A 1 92 ? 32.049 5.123 -48.768 1.00 62.06 92 SER A N 1
ATOM 757 C CA . SER A 1 92 ? 30.763 4.634 -49.299 1.00 62.06 92 SER A CA 1
ATOM 758 C C . SER A 1 92 ? 29.616 5.662 -49.199 1.00 62.06 92 SER A C 1
ATOM 760 O O . SER A 1 92 ? 28.516 5.329 -48.752 1.00 62.06 92 SER A O 1
ATOM 762 N N . ASN A 1 93 ? 29.855 6.938 -49.539 1.00 63.88 93 ASN A N 1
ATOM 763 C CA . ASN A 1 93 ? 28.847 8.023 -49.508 1.00 63.88 93 ASN A CA 1
ATOM 764 C C . ASN A 1 93 ? 28.004 8.088 -48.207 1.00 63.88 93 ASN A C 1
ATOM 766 O O . ASN A 1 93 ? 26.823 8.445 -48.222 1.00 63.88 93 ASN A O 1
ATOM 770 N N . GLY A 1 94 ? 28.573 7.673 -47.070 1.00 69.88 94 GLY A N 1
ATOM 771 C CA . GLY A 1 94 ? 27.877 7.611 -45.781 1.00 69.88 94 GLY A CA 1
ATOM 772 C C . GLY A 1 94 ? 26.739 6.580 -45.676 1.00 69.88 94 GLY A C 1
ATOM 773 O O . GLY A 1 94 ? 25.995 6.611 -44.696 1.00 69.88 94 GLY A O 1
ATOM 774 N N . LYS A 1 95 ? 26.572 5.651 -46.633 1.00 79.81 95 LYS A N 1
ATOM 775 C CA . LYS A 1 95 ? 25.512 4.620 -46.600 1.00 79.81 95 LYS A CA 1
ATOM 776 C C . LYS A 1 95 ? 25.639 3.696 -45.383 1.00 79.81 95 LYS A C 1
ATOM 778 O O . LYS A 1 95 ? 24.636 3.384 -44.740 1.00 79.81 95 LYS A O 1
ATOM 783 N N . LEU A 1 96 ? 26.867 3.306 -45.036 1.00 78.50 96 LEU A N 1
ATOM 784 C CA . LEU A 1 96 ? 27.155 2.485 -43.855 1.00 78.50 96 LEU A CA 1
ATOM 785 C C . LEU A 1 96 ? 26.807 3.229 -42.561 1.00 78.50 96 LEU A C 1
ATOM 787 O O . LEU A 1 96 ? 26.087 2.695 -41.724 1.00 78.50 96 LEU A O 1
ATOM 791 N N . VAL A 1 97 ? 27.208 4.497 -42.444 1.00 80.19 97 VAL A N 1
ATOM 792 C CA . VAL A 1 97 ? 26.890 5.344 -41.282 1.00 80.19 97 VAL A CA 1
ATOM 793 C C . VAL A 1 97 ? 25.376 5.516 -41.117 1.00 80.19 97 VAL A C 1
ATOM 795 O O . VAL A 1 97 ? 24.857 5.330 -40.020 1.00 80.19 97 VAL A O 1
ATOM 798 N N . LYS A 1 98 ? 24.638 5.784 -42.206 1.00 82.88 98 LYS A N 1
ATOM 799 C CA . LYS A 1 98 ? 23.164 5.872 -42.176 1.00 82.88 98 LYS A CA 1
ATOM 800 C C . LYS A 1 98 ? 22.510 4.570 -41.713 1.00 82.88 98 LYS A C 1
ATOM 802 O O . LYS A 1 98 ? 21.561 4.606 -40.935 1.00 82.88 98 LYS A O 1
ATOM 807 N N . THR A 1 99 ? 23.031 3.431 -42.165 1.00 83.50 99 THR A N 1
ATOM 808 C CA . THR A 1 99 ? 22.528 2.108 -41.766 1.00 83.50 99 THR A CA 1
ATOM 809 C C . THR A 1 99 ? 22.753 1.867 -40.273 1.00 83.50 99 THR A C 1
ATOM 811 O O . THR A 1 99 ? 21.859 1.378 -39.592 1.00 83.50 99 THR A O 1
ATOM 814 N N . LEU A 1 100 ? 23.903 2.279 -39.736 1.00 84.88 100 LEU A N 1
ATOM 815 C CA . LEU A 1 100 ? 24.220 2.126 -38.314 1.00 84.88 100 LEU A CA 1
ATOM 816 C C . LEU A 1 100 ? 23.360 3.014 -37.424 1.00 84.88 100 LEU A C 1
ATOM 818 O O . LEU A 1 100 ? 22.888 2.550 -36.393 1.00 84.88 100 LEU A O 1
ATOM 822 N N . ILE A 1 101 ? 23.086 4.250 -37.847 1.00 83.81 101 ILE A N 1
ATOM 823 C CA . ILE A 1 101 ? 22.148 5.131 -37.139 1.00 83.81 101 ILE A CA 1
ATOM 824 C C . ILE A 1 101 ? 20.750 4.504 -37.109 1.00 83.81 101 ILE A C 1
ATOM 826 O O . ILE A 1 101 ? 20.116 4.481 -36.057 1.00 83.81 101 ILE A O 1
ATOM 830 N N . LEU A 1 102 ? 20.276 3.961 -38.236 1.00 86.69 102 LEU A N 1
ATOM 831 C CA . LEU A 1 102 ? 18.966 3.312 -38.309 1.00 86.69 102 LEU A CA 1
ATOM 832 C C . LEU A 1 102 ? 18.886 2.090 -37.382 1.00 86.69 102 LEU A C 1
ATOM 834 O O . LEU A 1 102 ? 17.926 1.952 -36.626 1.00 86.69 102 LEU A O 1
ATOM 838 N N . VAL A 1 103 ? 19.900 1.221 -37.409 1.00 87.06 103 VAL A N 1
ATOM 839 C CA . VAL A 1 103 ? 19.963 0.033 -36.544 1.00 87.06 103 VAL A CA 1
ATOM 840 C C . VAL A 1 103 ? 20.026 0.432 -35.069 1.00 87.06 103 VAL A C 1
ATOM 842 O O . VAL A 1 103 ? 19.287 -0.138 -34.265 1.00 87.06 103 VAL A O 1
ATOM 845 N N . ALA A 1 104 ? 20.836 1.435 -34.723 1.00 85.62 104 ALA A N 1
ATOM 846 C CA . ALA A 1 104 ? 20.937 1.945 -33.359 1.00 85.62 104 ALA A CA 1
ATOM 847 C C . ALA A 1 104 ? 19.607 2.524 -32.869 1.00 85.62 104 ALA A C 1
ATOM 849 O O . ALA A 1 104 ? 19.196 2.268 -31.739 1.00 85.62 104 ALA A O 1
ATOM 850 N N . PHE A 1 105 ? 18.887 3.238 -33.735 1.00 86.56 105 PHE A N 1
ATOM 851 C CA . PHE A 1 105 ? 17.570 3.777 -33.417 1.00 86.56 105 PHE A CA 1
ATOM 852 C C . PHE A 1 105 ? 16.549 2.666 -33.141 1.00 86.56 105 PHE A C 1
ATOM 854 O O . PHE A 1 105 ? 15.851 2.708 -32.128 1.00 86.56 105 PHE A O 1
ATOM 861 N N . ILE A 1 106 ? 16.496 1.641 -34.001 1.00 88.50 106 ILE A N 1
ATOM 862 C CA . ILE A 1 106 ? 15.592 0.495 -33.826 1.00 88.50 106 ILE A CA 1
ATOM 863 C C . ILE A 1 106 ? 15.917 -0.247 -32.524 1.00 88.50 106 ILE A C 1
ATOM 865 O O . ILE A 1 106 ? 15.019 -0.502 -31.721 1.00 88.50 106 ILE A O 1
ATOM 869 N N . ARG A 1 107 ? 17.195 -0.567 -32.277 1.00 86.31 107 ARG A N 1
ATOM 870 C CA . ARG A 1 107 ? 17.622 -1.296 -31.071 1.00 86.31 107 ARG A CA 1
ATOM 871 C C . ARG A 1 107 ? 17.366 -0.502 -29.793 1.00 86.31 107 ARG A C 1
ATOM 873 O O . ARG A 1 107 ? 16.818 -1.057 -28.842 1.00 86.31 107 ARG A O 1
ATOM 880 N N . ALA A 1 108 ? 17.696 0.789 -29.777 1.00 86.94 108 ALA A N 1
ATOM 881 C CA . ALA A 1 108 ? 17.400 1.663 -28.645 1.00 86.94 108 ALA A CA 1
ATOM 882 C C . ALA A 1 108 ? 15.886 1.768 -28.395 1.00 86.94 108 ALA A C 1
ATOM 884 O O . ALA A 1 108 ? 15.454 1.743 -27.243 1.00 86.94 108 ALA A O 1
ATOM 885 N N . GLY A 1 109 ? 15.076 1.811 -29.460 1.00 86.69 109 GLY A N 1
ATOM 886 C CA . GLY A 1 109 ? 13.614 1.807 -29.376 1.00 86.69 109 GLY A CA 1
ATOM 887 C C . GLY A 1 109 ? 13.063 0.535 -28.740 1.00 86.69 109 GLY A C 1
ATOM 888 O O . GLY A 1 109 ? 12.249 0.615 -27.825 1.00 86.69 109 GLY A O 1
ATOM 889 N N . LEU A 1 110 ? 13.555 -0.635 -29.155 1.00 88.38 110 LEU A N 1
ATOM 890 C CA . LEU A 1 110 ? 13.156 -1.919 -28.570 1.00 88.38 110 LEU A CA 1
ATOM 891 C C . LEU A 1 110 ? 13.495 -1.999 -27.077 1.00 88.38 110 LEU A C 1
ATOM 893 O O . LEU A 1 110 ? 12.637 -2.359 -26.272 1.00 88.38 110 LEU A O 1
ATOM 897 N N . ILE A 1 111 ? 14.718 -1.618 -26.694 1.00 86.69 111 ILE A N 1
ATOM 898 C CA . ILE A 1 111 ? 15.143 -1.595 -25.286 1.00 86.69 111 ILE A CA 1
ATOM 899 C C . ILE A 1 111 ? 14.244 -0.654 -24.476 1.00 86.69 111 ILE A C 1
ATOM 901 O O . ILE A 1 111 ? 13.801 -1.003 -23.382 1.00 86.69 111 ILE A O 1
ATOM 905 N N . TRP A 1 112 ? 13.934 0.521 -25.022 1.00 84.88 112 TRP A N 1
ATOM 906 C CA . TRP A 1 112 ? 13.072 1.495 -24.364 1.00 84.88 112 TRP A CA 1
ATOM 907 C C . TRP A 1 112 ? 11.637 0.985 -24.176 1.00 84.88 112 TRP A C 1
ATOM 909 O O . TRP A 1 112 ? 11.098 1.108 -23.078 1.00 84.88 112 TRP A O 1
ATOM 919 N N . ILE A 1 113 ? 11.056 0.329 -25.187 1.00 87.25 113 ILE A N 1
ATOM 920 C CA . ILE A 1 113 ? 9.730 -0.306 -25.094 1.00 87.25 113 ILE A CA 1
ATOM 921 C C . ILE A 1 113 ? 9.715 -1.393 -24.012 1.00 87.25 113 ILE A C 1
ATOM 923 O O . ILE A 1 113 ? 8.785 -1.442 -23.209 1.00 87.25 113 ILE A O 1
ATOM 927 N N . ILE A 1 114 ? 10.749 -2.239 -23.944 1.00 88.19 114 ILE A N 1
ATOM 928 C CA . ILE A 1 114 ? 10.852 -3.296 -22.924 1.00 88.19 114 ILE A CA 1
ATOM 929 C C . ILE A 1 114 ? 10.918 -2.690 -21.517 1.00 88.19 114 ILE A C 1
ATOM 931 O O . ILE A 1 114 ? 10.218 -3.146 -20.612 1.00 88.19 114 ILE A O 1
ATOM 935 N N . ILE A 1 115 ? 11.723 -1.641 -21.324 1.00 86.25 115 ILE A N 1
ATOM 936 C CA . ILE A 1 115 ? 11.833 -0.944 -20.034 1.00 86.25 115 ILE A CA 1
ATOM 937 C C . ILE A 1 115 ? 10.495 -0.306 -19.644 1.00 86.25 115 ILE A C 1
ATOM 939 O O . ILE A 1 115 ? 10.086 -0.400 -18.482 1.00 86.25 115 ILE A O 1
ATOM 943 N N . LEU A 1 116 ? 9.803 0.321 -20.600 1.00 85.56 116 LEU A N 1
ATOM 944 C CA . LEU A 1 116 ? 8.490 0.920 -20.379 1.00 85.56 116 LEU A CA 1
ATOM 945 C C . LEU A 1 116 ? 7.459 -0.143 -19.974 1.00 85.56 116 LEU A C 1
ATOM 947 O O . LEU A 1 116 ? 6.761 0.035 -18.976 1.00 85.56 116 LEU A O 1
ATOM 951 N N . GLY A 1 117 ? 7.425 -1.275 -20.681 1.00 87.94 117 GLY A N 1
ATOM 952 C CA . GLY A 1 117 ? 6.553 -2.407 -20.368 1.00 87.94 117 GLY A CA 1
ATOM 953 C C . GLY A 1 117 ? 6.821 -2.994 -18.981 1.00 87.94 117 GLY A C 1
ATOM 954 O O . GLY A 1 117 ? 5.893 -3.157 -18.190 1.00 87.94 117 GLY A O 1
ATOM 955 N N . TYR A 1 118 ? 8.090 -3.230 -18.634 1.00 86.12 118 TYR A N 1
ATOM 956 C CA . TYR A 1 118 ? 8.475 -3.728 -17.309 1.00 86.12 118 TYR A CA 1
ATOM 957 C C . TYR A 1 118 ? 8.033 -2.785 -16.184 1.00 86.12 118 TYR A C 1
ATOM 959 O O . TYR A 1 118 ? 7.553 -3.218 -15.136 1.00 86.12 118 TYR A O 1
ATOM 967 N N . ARG A 1 119 ? 8.164 -1.473 -16.393 1.00 83.62 119 ARG A N 1
ATOM 968 C CA . ARG A 1 119 ? 7.731 -0.485 -15.405 1.00 83.62 119 ARG A CA 1
ATOM 969 C C . ARG A 1 119 ? 6.226 -0.393 -15.271 1.00 83.62 119 ARG A C 1
ATOM 971 O O . ARG A 1 119 ? 5.749 -0.281 -14.146 1.00 83.62 119 ARG A O 1
ATOM 978 N N . TYR A 1 120 ? 5.502 -0.441 -16.383 1.00 86.81 120 TYR A N 1
ATOM 979 C CA . TYR A 1 120 ? 4.047 -0.462 -16.358 1.00 86.81 120 TYR A CA 1
ATOM 980 C C . TYR A 1 120 ? 3.539 -1.688 -15.594 1.00 86.81 120 TYR A C 1
ATOM 982 O O . TYR A 1 120 ? 2.722 -1.551 -14.689 1.00 86.81 120 TYR A O 1
ATOM 990 N N . TYR A 1 121 ? 4.124 -2.859 -15.861 1.00 87.00 121 TYR A N 1
ATOM 991 C CA . TYR A 1 121 ? 3.842 -4.080 -15.111 1.00 87.00 121 TYR A CA 1
ATOM 992 C C . TYR A 1 121 ? 4.127 -3.921 -13.610 1.00 87.00 121 TYR A C 1
ATOM 994 O O . TYR A 1 121 ? 3.278 -4.238 -12.782 1.00 87.00 121 TYR A O 1
ATOM 1002 N N . LYS A 1 122 ? 5.287 -3.359 -13.239 1.00 85.19 122 LYS A N 1
ATOM 1003 C CA . LYS A 1 122 ? 5.622 -3.099 -11.831 1.00 85.19 122 LYS A CA 1
ATOM 1004 C C . LYS A 1 122 ? 4.632 -2.137 -11.167 1.00 85.19 122 LYS A C 1
ATOM 1006 O O . LYS A 1 122 ? 4.291 -2.331 -10.008 1.00 85.19 122 LYS A O 1
ATOM 1011 N N . LEU A 1 123 ? 4.187 -1.104 -11.878 1.00 85.38 123 LEU A N 1
ATOM 1012 C CA . LEU A 1 123 ? 3.235 -0.128 -11.354 1.00 85.38 123 LEU A CA 1
ATOM 1013 C C . LEU A 1 123 ? 1.850 -0.748 -11.138 1.00 85.38 123 LEU A C 1
ATOM 1015 O O . LEU A 1 123 ? 1.229 -0.475 -10.115 1.00 85.38 123 LEU A O 1
ATOM 1019 N N . LEU A 1 124 ? 1.400 -1.607 -12.057 1.00 86.12 124 LEU A N 1
ATOM 1020 C CA . LEU A 1 124 ? 0.174 -2.386 -11.884 1.00 86.12 124 LEU A CA 1
ATOM 1021 C C . LEU A 1 124 ? 0.262 -3.311 -10.667 1.00 86.12 124 LEU A C 1
ATOM 1023 O O . LEU A 1 124 ? -0.638 -3.294 -9.835 1.00 86.12 124 LEU A O 1
ATOM 1027 N N . LEU A 1 125 ? 1.367 -4.047 -10.529 1.00 85.38 125 LEU A N 1
ATOM 1028 C CA . LEU A 1 125 ? 1.570 -4.973 -9.414 1.00 85.38 125 LEU A CA 1
ATOM 1029 C C . LEU A 1 125 ? 1.576 -4.249 -8.059 1.00 85.38 125 LEU A C 1
ATOM 1031 O O . LEU A 1 125 ? 0.910 -4.667 -7.119 1.00 85.38 125 LEU A O 1
ATOM 1035 N N . VAL A 1 126 ? 2.307 -3.135 -7.973 1.00 81.69 126 VAL A N 1
ATOM 1036 C CA . VAL A 1 126 ? 2.379 -2.315 -6.756 1.00 81.69 126 VAL A CA 1
ATOM 1037 C C . VAL A 1 126 ? 1.009 -1.726 -6.415 1.00 81.69 126 VAL A C 1
ATOM 1039 O O . VAL A 1 126 ? 0.636 -1.704 -5.245 1.00 81.69 126 VAL A O 1
ATOM 1042 N N . ARG A 1 127 ? 0.234 -1.288 -7.416 1.00 82.31 127 ARG A N 1
ATOM 1043 C CA . ARG A 1 127 ? -1.138 -0.810 -7.203 1.00 82.31 127 ARG A CA 1
ATOM 1044 C C . ARG A 1 127 ? -2.032 -1.911 -6.634 1.00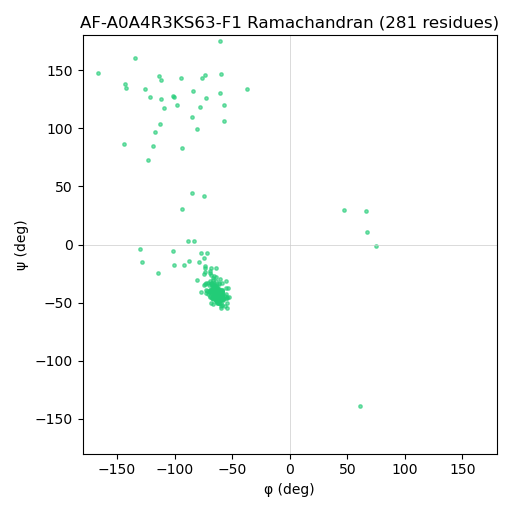 82.31 127 ARG A C 1
ATOM 1046 O O . ARG A 1 127 ? -2.698 -1.671 -5.639 1.00 82.31 127 ARG A O 1
ATOM 1053 N N . GLU A 1 128 ? -2.014 -3.104 -7.218 1.00 83.75 128 GLU A N 1
ATOM 1054 C CA . GLU A 1 128 ? -2.844 -4.224 -6.760 1.00 83.75 128 GLU A CA 1
ATOM 1055 C C . GLU A 1 128 ? -2.510 -4.642 -5.318 1.00 83.75 128 GLU A C 1
ATOM 1057 O O . GLU A 1 128 ? -3.404 -4.878 -4.502 1.00 83.75 128 GLU A O 1
ATOM 1062 N N . GLU A 1 129 ? -1.221 -4.671 -4.968 1.00 81.75 129 GLU A N 1
ATOM 1063 C CA . GLU A 1 129 ? -0.784 -4.960 -3.602 1.00 81.75 129 GLU A CA 1
ATOM 1064 C C . GLU A 1 129 ? -1.216 -3.869 -2.611 1.00 81.75 129 GLU A C 1
ATOM 1066 O O . GLU A 1 129 ? -1.710 -4.192 -1.525 1.00 81.75 129 GLU A O 1
ATOM 1071 N N . HIS A 1 130 ? -1.077 -2.592 -2.988 1.00 81.25 130 HIS A N 1
ATOM 1072 C CA . HIS A 1 130 ? -1.559 -1.470 -2.184 1.00 81.25 130 HIS A CA 1
ATOM 1073 C C . HIS A 1 130 ? -3.072 -1.519 -1.980 1.00 81.25 130 HIS A C 1
ATOM 1075 O O . HIS A 1 130 ? -3.517 -1.382 -0.843 1.00 81.25 130 HIS A O 1
ATOM 1081 N N . ASP A 1 131 ? -3.848 -1.769 -3.034 1.00 80.56 131 ASP A N 1
ATOM 1082 C CA . ASP A 1 131 ? -5.308 -1.837 -2.962 1.00 80.56 131 ASP A CA 1
ATOM 1083 C C . ASP A 1 131 ? -5.756 -2.983 -2.045 1.00 80.56 131 ASP A C 1
ATOM 1085 O O . ASP A 1 131 ? -6.635 -2.804 -1.200 1.00 80.56 131 ASP A O 1
ATOM 1089 N N . ARG A 1 132 ? -5.114 -4.157 -2.136 1.00 80.12 132 ARG A N 1
ATOM 1090 C CA . ARG A 1 132 ? -5.393 -5.292 -1.242 1.00 80.12 132 ARG A CA 1
ATOM 1091 C C . ARG A 1 132 ? -5.091 -4.954 0.216 1.00 80.12 132 ARG A C 1
ATOM 1093 O O . ARG A 1 132 ? -5.941 -5.168 1.079 1.00 80.12 132 ARG A O 1
ATOM 1100 N N . ARG A 1 133 ? -3.899 -4.421 0.491 1.00 79.62 133 ARG A N 1
ATOM 1101 C CA . ARG A 1 133 ? -3.487 -4.056 1.853 1.00 79.62 133 ARG A CA 1
ATOM 1102 C C . ARG A 1 133 ? -4.393 -2.970 2.433 1.00 79.62 133 ARG A C 1
ATOM 1104 O O . ARG A 1 133 ? -4.746 -3.032 3.606 1.00 79.62 133 ARG A O 1
ATOM 1111 N N . TYR A 1 134 ? -4.799 -2.007 1.611 1.00 80.25 134 TYR A N 1
ATOM 1112 C CA . TYR A 1 134 ? -5.739 -0.964 2.000 1.00 80.25 134 TYR A CA 1
ATOM 1113 C C . TYR A 1 134 ? -7.116 -1.541 2.359 1.00 80.25 134 TYR A C 1
ATOM 1115 O O . TYR A 1 134 ? -7.664 -1.196 3.402 1.00 80.25 134 TYR A O 1
ATOM 1123 N N . LYS A 1 135 ? -7.648 -2.485 1.567 1.00 79.38 135 LYS A N 1
ATOM 1124 C CA . LYS A 1 135 ? -8.895 -3.200 1.899 1.00 79.38 135 LYS A CA 1
ATOM 1125 C C . LYS A 1 135 ? -8.801 -3.951 3.233 1.00 79.38 135 LYS A C 1
ATOM 1127 O O . LYS A 1 135 ? -9.745 -3.919 4.018 1.00 79.38 135 LYS A O 1
ATOM 1132 N N . GLU A 1 136 ? -7.686 -4.630 3.497 1.00 82.44 136 GLU A N 1
ATOM 1133 C CA . GLU A 1 136 ? -7.468 -5.350 4.761 1.00 82.44 136 GLU A CA 1
ATOM 1134 C C . GLU A 1 136 ? -7.417 -4.395 5.957 1.00 82.44 136 GLU A C 1
ATOM 1136 O O . GLU A 1 136 ? -8.078 -4.644 6.968 1.00 82.44 136 GLU A O 1
ATOM 1141 N N . LEU A 1 137 ? -6.701 -3.276 5.816 1.00 82.56 137 LEU A N 1
ATOM 1142 C CA . LEU A 1 137 ? -6.639 -2.237 6.840 1.00 82.56 137 LEU A CA 1
ATOM 1143 C C . LEU A 1 137 ? -8.028 -1.649 7.109 1.00 82.56 137 LEU A C 1
ATOM 1145 O O . LEU A 1 137 ? -8.454 -1.575 8.256 1.00 82.56 137 LEU A O 1
ATOM 1149 N N . LEU A 1 138 ? -8.787 -1.337 6.055 1.00 81.19 138 LEU A N 1
ATOM 1150 C CA . LEU A 1 138 ? -10.163 -0.847 6.153 1.00 81.19 138 LEU A CA 1
ATOM 1151 C C . LEU A 1 138 ? -11.058 -1.783 6.979 1.00 81.19 138 LEU A C 1
ATOM 1153 O O . LEU A 1 138 ? -11.811 -1.332 7.846 1.00 81.19 138 LEU A O 1
ATOM 1157 N N . LEU A 1 139 ? -10.962 -3.092 6.739 1.00 78.06 139 LEU A N 1
ATOM 1158 C CA . LEU A 1 139 ? -11.728 -4.093 7.481 1.00 78.06 139 LEU A CA 1
ATOM 1159 C C . LEU A 1 139 ? -11.282 -4.211 8.941 1.00 78.06 139 LEU A C 1
ATOM 1161 O O . LEU A 1 139 ? -12.134 -4.336 9.823 1.00 78.06 139 LEU A O 1
ATOM 1165 N N . LEU A 1 140 ? -9.976 -4.161 9.210 1.00 82.75 140 LEU A N 1
ATOM 1166 C CA . LEU A 1 140 ? -9.442 -4.190 10.572 1.00 82.75 140 LEU A CA 1
ATOM 1167 C C . LEU A 1 140 ? -9.917 -2.973 11.373 1.00 82.75 140 LEU A C 1
ATOM 1169 O O . LEU A 1 140 ? -10.440 -3.126 12.474 1.00 82.75 140 LEU A O 1
ATOM 1173 N N . MET A 1 141 ? -9.828 -1.785 10.783 1.00 78.25 141 MET A N 1
ATOM 1174 C CA . MET A 1 141 ? -10.253 -0.524 11.394 1.00 78.25 141 MET A CA 1
ATOM 1175 C C . MET A 1 141 ? -11.755 -0.507 11.674 1.00 78.25 141 MET A C 1
ATOM 1177 O O . MET A 1 141 ? -12.198 -0.094 12.743 1.00 78.25 141 MET A O 1
ATOM 1181 N N . SER A 1 142 ? -12.556 -1.037 10.747 1.00 75.44 142 SER A N 1
ATOM 1182 C CA . SER A 1 142 ? -13.995 -1.226 10.939 1.00 75.44 142 SER A CA 1
ATOM 1183 C C . SER A 1 142 ? -14.320 -2.152 12.120 1.00 75.44 142 SER A C 1
ATOM 1185 O O . SER A 1 142 ? -15.289 -1.898 12.843 1.00 75.44 142 SER A O 1
ATOM 1187 N N . LYS A 1 143 ? -13.550 -3.233 12.303 1.00 77.75 143 LYS A N 1
ATOM 1188 C CA . LYS A 1 143 ? -13.703 -4.144 13.446 1.00 77.75 143 LYS A CA 1
ATOM 1189 C C . LYS A 1 143 ? -13.293 -3.456 14.744 1.00 77.75 143 LYS A C 1
ATOM 1191 O O . LYS A 1 143 ? -14.102 -3.411 15.659 1.00 77.75 143 LYS A O 1
ATOM 1196 N N . LEU A 1 144 ? -12.113 -2.835 14.787 1.00 82.00 144 LEU A N 1
ATOM 1197 C CA . LEU A 1 144 ? -11.628 -2.099 15.960 1.00 82.00 144 LEU A CA 1
ATOM 1198 C C . LEU A 1 144 ? -12.614 -1.018 16.408 1.00 82.00 144 LEU A C 1
ATOM 1200 O O . LEU A 1 144 ? -12.919 -0.925 17.589 1.00 82.00 144 LEU A O 1
ATOM 1204 N N . LYS A 1 145 ? -13.198 -0.259 15.473 1.00 76.75 145 LYS A N 1
ATOM 1205 C CA . LYS A 1 145 ? -14.209 0.752 15.811 1.00 76.75 145 LYS A CA 1
ATOM 1206 C C . LYS A 1 145 ? -15.476 0.144 16.417 1.00 76.75 145 LYS A C 1
ATOM 1208 O O . LYS A 1 145 ? -16.093 0.758 17.280 1.00 76.75 145 LYS A O 1
ATOM 1213 N N . THR A 1 146 ? -15.861 -1.050 15.966 1.00 77.56 146 THR A N 1
ATOM 1214 C CA . THR A 1 146 ? -16.974 -1.797 16.569 1.00 77.56 146 THR A CA 1
ATOM 1215 C C . THR A 1 146 ? -16.629 -2.220 17.993 1.00 77.56 146 THR A C 1
ATOM 1217 O O . THR A 1 146 ? -17.446 -2.019 18.883 1.00 77.56 146 THR A O 1
ATOM 1220 N N . GLU A 1 147 ? -15.427 -2.756 18.221 1.00 82.12 147 GLU A N 1
ATOM 1221 C CA . GLU A 1 147 ? -14.969 -3.141 19.563 1.00 82.12 147 GLU A CA 1
ATOM 1222 C C . GLU A 1 147 ? -14.947 -1.939 20.509 1.00 82.12 147 GLU A C 1
ATOM 1224 O O . GLU A 1 147 ? -15.522 -2.011 21.590 1.00 82.12 147 GLU A O 1
ATOM 1229 N N . VAL A 1 148 ? -14.398 -0.799 20.077 1.00 83.62 148 VAL A N 1
ATOM 1230 C CA . VAL A 1 148 ? -14.417 0.438 20.874 1.00 83.62 148 VAL A CA 1
ATOM 1231 C C . VAL A 1 148 ? -15.842 0.873 21.204 1.00 83.62 148 VAL A C 1
ATOM 1233 O O . VAL A 1 148 ? -16.127 1.187 22.353 1.00 83.62 148 VAL A O 1
ATOM 1236 N N . TYR A 1 149 ? -16.763 0.832 20.239 1.00 77.62 149 TYR A N 1
ATOM 1237 C CA . TYR A 1 149 ? -18.165 1.159 20.502 1.00 77.62 149 TYR A CA 1
ATOM 1238 C C . TYR A 1 149 ? -18.788 0.247 21.576 1.00 77.62 149 TYR A C 1
ATOM 1240 O O . TYR A 1 149 ? -19.525 0.710 22.449 1.00 77.62 149 TYR A O 1
ATOM 1248 N N . TRP A 1 150 ? -18.487 -1.056 21.552 1.00 74.38 150 TRP A N 1
ATOM 1249 C CA . TRP A 1 150 ? -18.923 -1.976 22.607 1.00 74.38 150 TRP A CA 1
ATOM 1250 C C . TRP A 1 150 ? -18.263 -1.680 23.949 1.00 74.38 150 TRP A C 1
ATOM 1252 O O . TRP A 1 150 ? -18.918 -1.826 24.982 1.00 74.38 150 TRP A O 1
ATOM 1262 N N . MET A 1 151 ? -17.006 -1.235 23.945 1.00 82.56 151 MET A N 1
ATOM 1263 C CA . MET A 1 151 ? -16.331 -0.790 25.157 1.00 82.56 151 MET A CA 1
ATOM 1264 C C . MET A 1 151 ? -17.032 0.436 25.759 1.00 82.56 151 MET A C 1
ATOM 1266 O O . MET A 1 151 ? -17.419 0.418 26.925 1.00 82.56 151 MET A O 1
ATOM 1270 N N . GLU A 1 152 ? -17.306 1.467 24.964 1.00 78.25 152 GLU A N 1
ATOM 1271 C CA . GLU A 1 152 ? -18.046 2.644 25.435 1.00 78.25 152 GLU A CA 1
ATOM 1272 C C . GLU A 1 152 ? -19.401 2.250 26.033 1.00 78.25 152 GLU A C 1
ATOM 1274 O O . GLU A 1 152 ? -19.728 2.635 27.155 1.00 78.25 152 GLU A O 1
ATOM 1279 N N . LYS A 1 153 ? -20.149 1.381 25.343 1.00 76.25 153 LYS A N 1
ATOM 1280 C CA . LYS A 1 153 ? -21.434 0.877 25.837 1.00 76.25 153 LYS A CA 1
ATOM 1281 C C . LYS A 1 153 ? -21.301 0.093 27.147 1.00 76.25 153 LYS A C 1
ATOM 1283 O O . LYS A 1 153 ? -22.128 0.248 28.043 1.00 76.25 153 LYS A O 1
ATOM 1288 N N . ASN A 1 154 ? -20.290 -0.766 27.280 1.00 74.88 154 ASN A N 1
ATOM 1289 C CA . ASN A 1 154 ? -20.040 -1.519 28.513 1.00 74.88 154 ASN A CA 1
ATOM 1290 C C . ASN A 1 154 ? -19.656 -0.603 29.681 1.00 74.88 154 ASN A C 1
ATOM 1292 O O . ASN A 1 154 ? -19.951 -0.929 30.832 1.00 74.88 154 ASN A O 1
ATOM 1296 N N . MET A 1 155 ? -19.065 0.557 29.402 1.00 81.12 155 MET A N 1
ATOM 1297 C CA . MET A 1 155 ? -18.711 1.539 30.421 1.00 81.12 155 MET A CA 1
ATOM 1298 C C . MET A 1 155 ? -19.942 2.067 31.175 1.00 81.12 155 MET A C 1
ATOM 1300 O O . MET A 1 155 ? -19.875 2.239 32.393 1.00 81.12 155 MET A O 1
ATOM 1304 N N . ASP A 1 156 ? -21.093 2.184 30.504 1.00 75.75 156 ASP A N 1
ATOM 1305 C CA . ASP A 1 156 ? -22.373 2.527 31.143 1.00 75.75 156 ASP A CA 1
ATOM 1306 C C . ASP A 1 156 ? -22.864 1.428 32.104 1.00 75.75 156 ASP A C 1
ATOM 1308 O O . ASP A 1 156 ? -23.520 1.701 33.111 1.00 75.75 156 ASP A O 1
ATOM 1312 N N . HIS A 1 157 ? -22.586 0.154 31.800 1.00 75.12 157 HIS A N 1
ATOM 1313 C CA . HIS A 1 157 ? -22.923 -0.962 32.692 1.00 75.12 157 HIS A CA 1
ATOM 1314 C C . HIS A 1 157 ? -22.032 -0.964 33.936 1.00 75.12 157 HIS A C 1
ATOM 1316 O O . HIS A 1 157 ? -22.536 -1.161 35.042 1.00 75.12 157 HIS A O 1
ATOM 1322 N N . ILE A 1 158 ? -20.734 -0.713 33.752 1.00 86.19 158 ILE A N 1
ATOM 1323 C CA . ILE A 1 158 ? 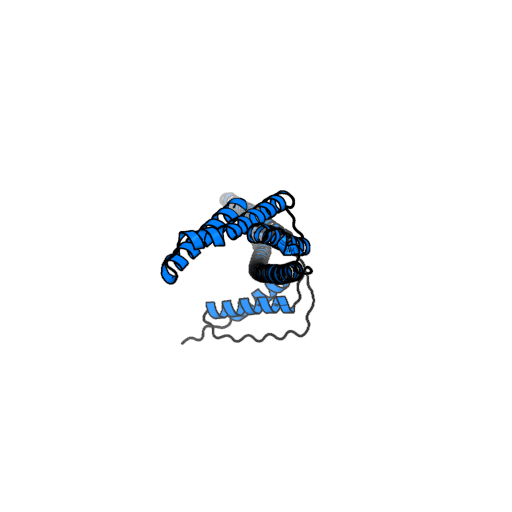-19.753 -0.571 34.835 1.00 86.19 158 ILE A CA 1
ATOM 1324 C C . ILE A 1 158 ? -20.169 0.572 35.769 1.00 86.19 158 ILE A C 1
ATOM 1326 O O . ILE A 1 158 ? -20.175 0.405 36.986 1.00 86.19 158 ILE A O 1
ATOM 1330 N N . GLU A 1 159 ? -20.607 1.700 35.210 1.00 79.19 159 GLU A N 1
ATOM 1331 C CA . GLU A 1 159 ? -21.092 2.843 35.984 1.00 79.19 159 GLU A CA 1
ATOM 1332 C C . GLU A 1 159 ? -22.311 2.510 36.853 1.00 79.19 159 GLU A C 1
ATOM 1334 O O . GLU A 1 159 ? -22.313 2.829 38.040 1.00 79.19 159 GLU A O 1
ATOM 1339 N N . ARG A 1 160 ? -23.297 1.778 36.320 1.00 81.25 160 ARG A N 1
ATOM 1340 C CA . ARG A 1 160 ? -24.453 1.328 37.116 1.00 81.25 160 ARG A CA 1
ATOM 1341 C C . ARG A 1 160 ? -24.074 0.360 38.235 1.00 81.25 160 ARG A C 1
ATOM 1343 O O . ARG A 1 160 ? -24.654 0.410 39.313 1.00 81.25 160 ARG A O 1
ATOM 1350 N N . ILE A 1 161 ? -23.121 -0.543 37.995 1.00 87.12 161 ILE A N 1
ATOM 1351 C CA . ILE A 1 161 ? -22.645 -1.476 39.031 1.00 87.12 161 ILE A CA 1
ATOM 1352 C C . ILE A 1 161 ? -21.946 -0.704 40.155 1.00 87.12 161 ILE A C 1
ATOM 1354 O O . ILE A 1 161 ? -22.190 -0.986 41.327 1.00 87.12 161 ILE A O 1
ATOM 1358 N N . MET A 1 162 ? -21.123 0.286 39.803 1.00 87.50 162 MET A N 1
ATOM 1359 C CA . MET A 1 162 ? -20.467 1.179 40.758 1.00 87.50 162 MET A CA 1
ATOM 1360 C C . MET A 1 162 ? -21.491 1.958 41.594 1.00 87.50 162 MET A C 1
ATOM 1362 O O . MET A 1 162 ? -21.365 2.000 42.816 1.00 87.50 162 MET A O 1
ATOM 1366 N N . GLU A 1 163 ? -22.515 2.532 40.956 1.00 82.88 163 GLU A N 1
ATOM 1367 C CA . GLU A 1 163 ? -23.590 3.263 41.638 1.00 82.88 163 GLU A CA 1
ATOM 1368 C C . GLU A 1 163 ? -24.354 2.356 42.613 1.00 82.88 163 GLU A C 1
ATOM 1370 O O . GLU A 1 163 ? -24.493 2.700 43.785 1.00 82.88 163 GLU A O 1
ATOM 1375 N N . ASN A 1 164 ? -24.736 1.150 42.183 1.00 81.75 164 ASN A N 1
ATOM 1376 C CA . ASN A 1 164 ? -25.412 0.169 43.038 1.00 81.75 164 ASN A CA 1
ATOM 1377 C C . ASN A 1 164 ? -24.544 -0.273 44.228 1.00 81.75 164 ASN A C 1
ATOM 1379 O O . ASN A 1 164 ? -25.053 -0.448 45.334 1.00 81.75 164 ASN A O 1
ATOM 1383 N N . ALA A 1 165 ? -23.238 -0.469 44.021 1.00 87.56 165 ALA A N 1
ATOM 1384 C CA . ALA A 1 165 ? -22.310 -0.822 45.095 1.00 87.56 165 ALA A CA 1
ATOM 1385 C C . ALA A 1 165 ? -22.166 0.324 46.112 1.00 87.56 165 ALA A C 1
ATOM 1387 O O . ALA A 1 165 ? -22.145 0.089 47.321 1.00 87.56 165 ALA A O 1
ATOM 1388 N N . TYR A 1 166 ? -22.146 1.569 45.633 1.00 84.19 166 TYR A N 1
ATOM 1389 C CA . TYR A 1 166 ? -22.110 2.755 46.482 1.00 84.19 166 TYR A CA 1
ATOM 1390 C C . TYR A 1 166 ? -23.423 2.973 47.253 1.00 84.19 166 TYR A C 1
ATOM 1392 O O . TYR A 1 166 ? -23.414 3.287 48.445 1.00 84.19 166 TYR A O 1
ATOM 1400 N N . GLU A 1 167 ? -24.569 2.758 46.609 1.00 82.06 167 GLU A N 1
ATOM 1401 C CA . GLU A 1 167 ? -25.876 2.815 47.262 1.00 82.06 167 GLU A CA 1
ATOM 1402 C C . GLU A 1 167 ? -26.007 1.718 48.330 1.00 82.06 167 GLU A C 1
ATOM 1404 O O . GLU A 1 167 ? -26.462 1.975 49.447 1.00 82.06 167 GLU A O 1
ATOM 1409 N N . LEU A 1 168 ? -25.523 0.507 48.033 1.00 84.00 168 LEU A N 1
ATOM 1410 C CA . LEU A 1 168 ? -25.460 -0.597 48.985 1.00 84.00 168 LEU A CA 1
ATOM 1411 C C . LEU A 1 168 ? -24.585 -0.248 50.198 1.00 84.00 168 LEU A C 1
ATOM 1413 O O . LEU A 1 168 ? -25.005 -0.483 51.332 1.00 84.00 168 LEU A O 1
ATOM 1417 N N . PHE A 1 169 ? -23.418 0.367 49.983 1.00 85.75 169 PHE A N 1
ATOM 1418 C CA . PHE A 1 169 ? -22.579 0.907 51.057 1.00 85.75 169 PHE A CA 1
ATOM 1419 C C . PHE A 1 169 ? -23.361 1.877 51.957 1.00 85.75 169 PHE A C 1
ATOM 1421 O O . PHE A 1 169 ? -23.378 1.706 53.181 1.00 85.75 169 PHE A O 1
ATOM 1428 N N . ASN A 1 170 ? -24.055 2.859 51.372 1.00 79.38 170 ASN A N 1
ATOM 1429 C CA . ASN A 1 170 ? -24.837 3.840 52.131 1.00 79.38 170 ASN A CA 1
ATOM 1430 C C . ASN A 1 170 ? -25.973 3.178 52.928 1.00 79.38 170 ASN A C 1
ATOM 1432 O O . ASN A 1 170 ? -26.180 3.489 54.102 1.00 79.38 170 ASN A O 1
ATOM 1436 N N . ASN A 1 171 ? -26.678 2.220 52.326 1.00 79.69 171 ASN A N 1
ATOM 1437 C CA . ASN A 1 171 ? -27.786 1.509 52.964 1.00 79.69 171 ASN A CA 1
ATOM 1438 C C . ASN A 1 171 ? -27.333 0.616 54.133 1.00 79.69 171 ASN A C 1
ATOM 1440 O O . ASN A 1 171 ? -28.035 0.518 55.145 1.00 79.69 171 ASN A O 1
ATOM 1444 N N . ILE A 1 172 ? -26.158 -0.014 54.026 1.00 82.56 172 ILE A N 1
ATOM 1445 C CA . ILE A 1 172 ? -25.581 -0.835 55.100 1.00 82.56 172 ILE A CA 1
ATOM 1446 C C . ILE A 1 172 ? -25.058 0.049 56.242 1.00 82.56 172 ILE A C 1
ATOM 1448 O O . ILE A 1 172 ? -25.257 -0.291 57.409 1.00 82.56 172 ILE A O 1
ATOM 1452 N N . SER A 1 173 ? -24.440 1.189 55.923 1.00 75.19 173 SER A N 1
ATOM 1453 C CA . SER A 1 173 ? -23.833 2.097 56.912 1.00 75.19 173 SER A CA 1
ATOM 1454 C C . SER A 1 173 ? -24.856 2.815 57.800 1.00 75.19 173 SER A C 1
ATOM 1456 O O . SER A 1 173 ? -24.545 3.188 58.925 1.00 75.19 173 SER A O 1
ATOM 1458 N N . ASN A 1 174 ? -26.094 2.981 57.326 1.00 72.94 174 ASN A N 1
ATOM 1459 C CA . ASN A 1 174 ? -27.154 3.701 58.040 1.00 72.94 174 ASN A CA 1
ATOM 1460 C C . ASN A 1 174 ? -27.910 2.865 59.102 1.00 72.94 174 ASN A C 1
ATOM 1462 O O . ASN A 1 174 ? -28.850 3.373 59.711 1.00 72.94 174 ASN A O 1
ATOM 1466 N N . ASN A 1 175 ? -27.534 1.601 59.351 1.00 62.91 175 ASN A N 1
ATOM 1467 C CA . ASN A 1 175 ? -28.181 0.722 60.339 1.00 62.91 175 ASN A CA 1
ATOM 1468 C C . ASN A 1 175 ? -27.148 0.149 61.346 1.00 62.91 175 ASN A C 1
ATOM 1470 O O . ASN A 1 175 ? -26.091 -0.338 60.963 1.00 62.91 175 ASN A O 1
ATOM 1474 N N . ASN A 1 176 ? -27.438 0.165 62.654 1.00 61.53 176 ASN A N 1
ATOM 1475 C CA . ASN A 1 176 ? -26.453 -0.067 63.736 1.00 61.53 176 ASN A CA 1
ATOM 1476 C C . ASN A 1 176 ? -26.130 -1.561 64.005 1.00 61.53 176 ASN A C 1
ATOM 1478 O O . ASN A 1 176 ? -26.932 -2.206 64.667 1.00 61.53 176 ASN A O 1
ATOM 1482 N N . GLU A 1 177 ? -25.021 -2.152 63.517 1.00 68.62 177 GLU A N 1
ATOM 1483 C CA . GLU A 1 177 ? -24.411 -3.430 64.014 1.00 68.62 177 GLU A CA 1
ATOM 1484 C C . GLU A 1 177 ? -22.973 -3.650 63.474 1.00 68.62 177 GLU A C 1
ATOM 1486 O O . GLU A 1 177 ? -22.684 -3.338 62.328 1.00 68.62 177 GLU A O 1
ATOM 1491 N N . VAL A 1 178 ? -22.083 -4.292 64.246 1.00 63.56 178 VAL A N 1
ATOM 1492 C CA . VAL A 1 178 ? -20.636 -4.463 63.935 1.00 63.56 178 VAL A CA 1
ATOM 1493 C C . VAL A 1 178 ? -20.338 -5.310 62.677 1.00 63.56 178 VAL A C 1
ATOM 1495 O O . VAL A 1 178 ? -19.319 -5.100 62.022 1.00 63.56 178 VAL A O 1
ATOM 1498 N N . GLN A 1 179 ? -21.210 -6.253 62.288 1.00 61.62 179 GLN A N 1
ATOM 1499 C CA . GLN A 1 179 ? -21.046 -7.012 61.029 1.00 61.62 179 GLN A CA 1
ATOM 1500 C C . GLN A 1 179 ? -21.378 -6.171 59.782 1.00 61.62 179 GLN A C 1
ATOM 1502 O O . GLN A 1 179 ? -20.891 -6.481 58.694 1.00 61.62 179 GLN A O 1
ATOM 1507 N N . ARG A 1 180 ? -22.133 -5.071 59.940 1.00 68.69 180 ARG A N 1
ATOM 1508 C CA . ARG A 1 180 ? -22.451 -4.137 58.852 1.00 68.69 180 ARG A CA 1
ATOM 1509 C C . ARG A 1 180 ? -21.263 -3.273 58.458 1.00 68.69 180 ARG A C 1
ATOM 1511 O O . ARG A 1 180 ? -21.103 -3.031 57.272 1.00 68.69 180 ARG A O 1
ATOM 1518 N N . GLU A 1 181 ? -20.393 -2.898 59.396 1.00 71.38 181 GLU A N 1
ATOM 1519 C CA . GLU A 1 181 ? -19.175 -2.128 59.093 1.00 71.38 181 GLU A CA 1
ATOM 1520 C C . GLU A 1 181 ? -18.300 -2.858 58.058 1.00 71.38 181 GLU A C 1
ATOM 1522 O O . GLU A 1 181 ? -17.866 -2.270 57.073 1.00 71.38 181 GLU A O 1
ATOM 1527 N N . LYS A 1 182 ? -18.125 -4.180 58.223 1.00 72.75 182 LYS A N 1
ATOM 1528 C CA . LYS A 1 182 ? -17.380 -5.018 57.270 1.00 72.75 182 LYS A CA 1
ATOM 1529 C C . LYS A 1 182 ? -18.053 -5.097 55.901 1.00 72.75 182 LYS A C 1
ATOM 1531 O O . LYS A 1 182 ? -17.372 -4.956 54.895 1.00 72.75 182 LYS A O 1
ATOM 1536 N N . TRP A 1 183 ? -19.366 -5.329 55.844 1.00 76.81 183 TRP A N 1
ATOM 1537 C CA . TRP A 1 183 ? -20.088 -5.426 54.567 1.00 76.81 183 TRP A CA 1
ATOM 1538 C C . TRP A 1 183 ? -20.199 -4.085 53.844 1.00 76.81 183 TRP A C 1
ATOM 1540 O O . TRP A 1 183 ? -20.116 -4.041 52.621 1.00 76.81 183 TRP A O 1
ATOM 1550 N N . SER A 1 184 ? -20.341 -3.000 54.601 1.00 80.56 184 SER A N 1
ATOM 1551 C CA . SER A 1 184 ? -20.272 -1.632 54.107 1.00 80.56 184 SER A CA 1
ATOM 1552 C C . SER A 1 184 ? -18.900 -1.386 53.480 1.00 80.56 184 SER A C 1
ATOM 1554 O O . SER A 1 184 ? -18.806 -1.102 52.288 1.00 80.56 184 SER A O 1
ATOM 1556 N N . GLN A 1 185 ? -17.821 -1.628 54.224 1.00 79.69 185 GLN A N 1
ATOM 1557 C CA . GLN A 1 185 ? -16.466 -1.432 53.719 1.00 79.69 185 GLN A CA 1
ATOM 1558 C C . GLN A 1 185 ? -16.175 -2.281 52.468 1.00 79.69 185 GLN A C 1
ATOM 1560 O O . GLN A 1 185 ? -15.609 -1.760 51.511 1.00 79.69 185 GLN A O 1
ATOM 1565 N N . SER A 1 186 ? -16.654 -3.530 52.411 1.00 77.81 186 SER A N 1
ATOM 1566 C CA . SER A 1 186 ? -16.569 -4.360 51.200 1.00 77.81 186 SER A CA 1
ATOM 1567 C C . SER A 1 186 ? -17.361 -3.794 50.014 1.00 77.81 186 SER A C 1
ATOM 1569 O O . SER A 1 186 ? -16.887 -3.860 48.885 1.00 77.81 186 SER A O 1
ATOM 1571 N N . ALA A 1 187 ? -18.547 -3.219 50.231 1.00 84.44 187 ALA A N 1
ATOM 1572 C CA . ALA A 1 187 ? -19.322 -2.583 49.163 1.00 84.44 187 ALA A CA 1
ATOM 1573 C C . ALA A 1 187 ? -18.627 -1.319 48.619 1.00 84.44 187 ALA A C 1
ATOM 1575 O O . ALA A 1 187 ? -18.623 -1.085 47.410 1.00 84.44 187 ALA A O 1
ATOM 1576 N N . LEU A 1 188 ? -17.982 -0.542 49.495 1.00 85.12 188 LEU A N 1
ATOM 1577 C CA . LEU A 1 188 ? -17.184 0.619 49.100 1.00 85.12 188 LEU A CA 1
ATOM 1578 C C . LEU A 1 188 ? -15.925 0.219 48.318 1.00 85.12 188 LEU A C 1
ATOM 1580 O O . LEU A 1 188 ? -15.602 0.867 47.323 1.00 85.12 188 LEU A O 1
ATOM 1584 N N . GLU A 1 189 ? -15.235 -0.844 48.742 1.00 82.19 189 GLU A N 1
ATOM 1585 C CA . GLU A 1 189 ? -14.094 -1.404 48.006 1.00 82.19 189 GLU A CA 1
ATOM 1586 C C . GLU A 1 189 ? -14.513 -1.857 46.604 1.00 82.19 189 GLU A C 1
ATOM 1588 O O . GLU A 1 189 ? -13.890 -1.445 45.633 1.00 82.19 189 GLU A O 1
ATOM 1593 N N . ILE A 1 190 ? -15.638 -2.571 46.470 1.00 84.25 190 ILE A N 1
ATOM 1594 C CA . ILE A 1 190 ? -16.181 -2.960 45.158 1.00 84.25 190 ILE A CA 1
ATOM 1595 C C . ILE A 1 190 ? -16.474 -1.729 44.290 1.00 84.25 190 ILE A C 1
ATOM 1597 O O . ILE A 1 190 ? -16.112 -1.708 43.116 1.00 84.25 190 ILE A O 1
ATOM 1601 N N . ALA A 1 191 ? -17.109 -0.688 44.837 1.00 86.56 191 ALA A N 1
ATOM 1602 C CA . ALA A 1 191 ? -17.390 0.531 44.078 1.00 86.56 191 ALA A CA 1
ATOM 1603 C C . ALA A 1 191 ? -16.097 1.205 43.582 1.00 86.56 191 ALA A C 1
ATOM 1605 O O . ALA A 1 191 ? -16.028 1.662 42.439 1.00 86.56 191 ALA A O 1
ATOM 1606 N N . LYS A 1 192 ? -15.061 1.235 44.426 1.00 81.94 192 LYS A N 1
ATOM 1607 C CA . LYS A 1 192 ? -13.753 1.791 44.079 1.00 81.94 192 LYS A CA 1
ATOM 1608 C C . LYS A 1 192 ? -13.043 0.959 43.005 1.00 81.94 192 LYS A C 1
ATOM 1610 O O . LYS A 1 192 ? -12.561 1.537 42.035 1.00 81.94 192 LYS A O 1
ATOM 1615 N N . ASP A 1 193 ? -13.035 -0.364 43.131 1.00 80.19 193 ASP A N 1
ATOM 1616 C CA . ASP A 1 193 ? -12.421 -1.265 42.149 1.00 80.19 193 ASP A CA 1
ATOM 1617 C C . ASP A 1 193 ? -13.119 -1.142 40.786 1.00 80.19 193 ASP A C 1
ATOM 1619 O O . ASP A 1 193 ? -12.472 -1.041 39.745 1.00 80.19 193 ASP A O 1
ATOM 1623 N N . VAL A 1 194 ? -14.452 -1.049 40.776 1.00 88.50 194 VAL A N 1
ATOM 1624 C CA . VAL A 1 194 ? -15.236 -0.832 39.549 1.00 88.50 194 VAL A CA 1
ATOM 1625 C C . VAL A 1 194 ? -14.945 0.547 38.936 1.00 88.50 194 VAL A C 1
ATOM 1627 O O . VAL A 1 194 ? -14.894 0.675 37.711 1.00 88.50 194 VAL A O 1
ATOM 1630 N N . HIS A 1 195 ? -14.691 1.575 39.752 1.00 80.31 195 HIS A N 1
ATOM 1631 C CA . HIS A 1 195 ? -14.258 2.891 39.272 1.00 80.31 195 HIS A CA 1
ATOM 1632 C C . HIS A 1 195 ? -12.867 2.852 38.617 1.00 80.31 195 HIS A C 1
ATOM 1634 O O . HIS A 1 195 ? -12.662 3.460 37.563 1.00 80.31 195 HIS A O 1
ATOM 1640 N N . GLU A 1 196 ? -11.915 2.125 39.209 1.00 73.38 196 GLU A N 1
ATOM 1641 C CA . GLU A 1 196 ? -10.581 1.924 38.630 1.00 73.38 196 GLU A CA 1
ATOM 1642 C C . GLU A 1 196 ? -10.671 1.154 37.301 1.00 73.38 196 GLU A C 1
ATOM 1644 O O . GLU A 1 196 ? -10.120 1.616 36.298 1.00 73.38 196 GLU A O 1
ATOM 1649 N N . ILE A 1 197 ? -11.489 0.093 37.235 1.00 80.38 197 ILE A N 1
ATOM 1650 C CA . ILE A 1 197 ? -11.782 -0.639 35.990 1.00 80.38 197 ILE A CA 1
ATOM 1651 C C . ILE A 1 197 ? -12.384 0.295 34.929 1.00 80.38 197 ILE A C 1
ATOM 1653 O O . ILE A 1 197 ? -11.934 0.281 33.783 1.00 80.38 197 ILE A O 1
ATOM 1657 N N . LYS A 1 198 ? -13.360 1.150 35.283 1.00 80.06 198 LYS A N 1
ATOM 1658 C CA . LYS A 1 198 ? -13.954 2.137 34.354 1.00 80.06 198 LYS A CA 1
ATOM 1659 C C . LYS A 1 198 ? -12.875 3.021 33.728 1.00 80.06 198 LYS A C 1
ATOM 1661 O O . LYS A 1 198 ? -12.878 3.260 32.520 1.00 80.06 198 LYS A O 1
ATOM 1666 N N . LYS A 1 199 ? -11.950 3.511 34.554 1.00 71.06 199 LYS A N 1
ATOM 1667 C CA . LYS A 1 199 ? -10.876 4.411 34.131 1.00 71.06 199 LYS A CA 1
ATOM 1668 C C . LYS A 1 199 ? -9.890 3.722 33.187 1.00 71.06 199 LYS A C 1
ATOM 1670 O O . LYS A 1 199 ? -9.559 4.291 32.149 1.00 71.06 199 LYS A O 1
ATOM 1675 N N . GLU A 1 200 ? -9.434 2.517 33.522 1.00 70.19 200 GLU A N 1
ATOM 1676 C CA . GLU A 1 200 ? -8.527 1.740 32.667 1.00 70.19 200 GLU A CA 1
ATOM 1677 C C . GLU A 1 200 ? -9.180 1.383 31.327 1.00 70.19 200 GLU A C 1
ATOM 1679 O O . GLU A 1 200 ? -8.564 1.523 30.271 1.00 70.19 200 GLU A O 1
ATOM 1684 N N . TYR A 1 201 ? -10.459 1.010 31.352 1.00 80.62 201 TYR A N 1
ATOM 1685 C CA . TYR A 1 201 ? -11.224 0.667 30.158 1.00 80.62 201 TYR A CA 1
ATOM 1686 C C . TYR A 1 201 ? -11.404 1.865 29.215 1.00 80.62 201 TYR A C 1
ATOM 1688 O O . TYR A 1 201 ? -11.203 1.739 28.006 1.00 80.62 201 TYR A O 1
ATOM 1696 N N . SER A 1 202 ? -11.689 3.047 29.774 1.00 70.44 202 SER A N 1
ATOM 1697 C CA . SER A 1 202 ? -11.755 4.304 29.023 1.00 70.44 202 SER A CA 1
ATOM 1698 C C . SER A 1 202 ? -10.427 4.643 28.349 1.00 70.44 202 SER A C 1
ATOM 1700 O O . SER A 1 202 ? -10.427 5.072 27.201 1.00 70.44 202 SER A O 1
ATOM 1702 N N . LEU A 1 203 ? -9.298 4.448 29.037 1.00 69.56 203 LEU A N 1
ATOM 1703 C CA . LEU A 1 203 ? -7.972 4.727 28.479 1.00 69.56 203 LEU A CA 1
ATOM 1704 C C . LEU A 1 203 ? -7.658 3.827 27.280 1.00 69.56 203 LEU A C 1
ATOM 1706 O O . LEU A 1 203 ? -7.122 4.305 26.282 1.00 69.56 203 LEU A O 1
ATOM 1710 N N . VAL A 1 204 ? -8.015 2.542 27.353 1.00 76.56 204 VAL A N 1
ATOM 1711 C CA . VAL A 1 204 ? -7.834 1.608 26.232 1.00 76.56 204 VAL A CA 1
ATOM 1712 C C . VAL A 1 204 ? -8.726 1.995 25.052 1.00 76.56 204 VAL A C 1
ATOM 1714 O O . VAL A 1 204 ? -8.248 2.012 23.920 1.00 76.56 204 VAL A O 1
ATOM 1717 N N . ALA A 1 205 ? -9.990 2.348 25.304 1.00 74.44 205 ALA A N 1
ATOM 1718 C CA . ALA A 1 205 ? -10.907 2.797 24.259 1.00 74.44 205 ALA A CA 1
ATOM 1719 C C . ALA A 1 205 ? -10.362 4.038 23.533 1.00 74.44 205 ALA A C 1
ATOM 1721 O O . ALA A 1 205 ? -10.196 4.001 22.314 1.00 74.44 205 ALA A O 1
ATOM 1722 N N . THR A 1 206 ? -9.984 5.085 24.275 1.00 70.75 206 THR A N 1
ATOM 1723 C CA . THR A 1 206 ? -9.404 6.313 23.709 1.00 70.75 206 THR A CA 1
ATOM 1724 C C . THR A 1 206 ? -8.103 6.038 22.952 1.00 70.75 206 THR A C 1
ATOM 1726 O O . THR A 1 206 ? -7.926 6.542 21.848 1.00 70.75 206 THR A O 1
ATOM 1729 N N . GLY A 1 207 ? -7.215 5.191 23.485 1.00 70.88 207 GLY A N 1
ATOM 1730 C CA . GLY A 1 207 ? -5.964 4.835 22.809 1.00 70.88 207 GLY A CA 1
ATOM 1731 C C . GLY A 1 207 ? -6.181 4.096 21.483 1.00 70.88 207 GLY A C 1
ATOM 1732 O O . GLY A 1 207 ? -5.474 4.348 20.509 1.00 70.88 207 GLY A O 1
ATOM 1733 N N . ILE A 1 208 ? -7.187 3.217 21.405 1.00 80.19 208 ILE A N 1
ATOM 1734 C CA . ILE A 1 208 ? -7.567 2.571 20.141 1.00 80.19 208 ILE A CA 1
ATOM 1735 C C . ILE A 1 208 ? -8.191 3.597 19.188 1.00 80.19 208 ILE A C 1
ATOM 1737 O O . ILE A 1 208 ? -7.898 3.560 17.996 1.00 80.19 208 ILE A O 1
ATOM 1741 N N . GLU A 1 209 ? -9.014 4.529 19.677 1.00 71.38 209 GLU A N 1
ATOM 1742 C CA . GLU A 1 209 ? -9.575 5.591 18.834 1.00 71.38 209 GLU A CA 1
ATOM 1743 C C . GLU A 1 209 ? -8.518 6.514 18.238 1.00 71.38 209 GLU A C 1
ATOM 1745 O O . GLU A 1 209 ? -8.657 6.891 17.079 1.00 71.38 209 GLU A O 1
ATOM 1750 N N . GLU A 1 210 ? -7.481 6.874 18.993 1.00 68.25 210 GLU A N 1
ATOM 1751 C CA . GLU A 1 210 ? -6.372 7.702 18.509 1.00 68.25 210 GLU A CA 1
ATOM 1752 C C . GLU A 1 210 ? -5.607 6.999 17.385 1.00 68.25 210 GLU A C 1
ATOM 1754 O O . GLU A 1 210 ? -5.439 7.577 16.316 1.00 68.25 210 GLU A O 1
ATOM 1759 N N . ILE A 1 211 ? -5.246 5.722 17.567 1.00 72.12 211 ILE A N 1
ATOM 1760 C CA . ILE A 1 211 ? -4.595 4.910 16.520 1.00 72.12 211 ILE A CA 1
ATOM 1761 C C . ILE A 1 211 ? -5.494 4.800 15.291 1.00 72.12 211 ILE A C 1
ATOM 1763 O O . ILE A 1 211 ? -5.030 4.924 14.156 1.00 72.12 211 ILE A O 1
ATOM 1767 N N . VAL A 1 212 ? -6.791 4.581 15.525 1.00 71.56 212 VAL A N 1
ATOM 1768 C CA . VAL A 1 212 ? -7.766 4.516 14.448 1.00 71.56 212 VAL A CA 1
ATOM 1769 C C . VAL A 1 212 ? -7.793 5.859 13.713 1.00 71.56 212 VAL A C 1
ATOM 1771 O O . VAL A 1 212 ? -7.623 5.880 12.508 1.00 71.56 212 VAL A O 1
ATOM 1774 N N . ASN A 1 213 ? -7.923 6.989 14.405 1.00 65.88 213 ASN A N 1
ATOM 1775 C CA . ASN A 1 213 ? -8.032 8.321 13.803 1.00 65.88 213 ASN A CA 1
ATOM 1776 C C . ASN A 1 213 ? -6.745 8.837 13.134 1.00 65.88 213 ASN A C 1
ATOM 1778 O O . ASN A 1 213 ? -6.852 9.540 12.129 1.00 65.88 213 ASN A O 1
ATOM 1782 N N . ASP A 1 214 ? -5.560 8.468 13.615 1.00 63.06 214 ASP A N 1
ATOM 1783 C CA . ASP A 1 214 ? -4.285 8.889 13.017 1.00 63.06 214 ASP A CA 1
ATOM 1784 C C . ASP A 1 214 ? -3.980 8.150 11.702 1.00 63.06 214 ASP A C 1
ATOM 1786 O O . ASP A 1 214 ? -3.472 8.751 10.754 1.00 63.06 214 ASP A O 1
ATOM 1790 N N . GLU A 1 215 ? -4.357 6.872 11.571 1.00 60.47 215 GLU A N 1
ATOM 1791 C CA . GLU A 1 215 ? -4.297 6.164 10.279 1.00 60.47 215 GLU A CA 1
ATOM 1792 C C . GLU A 1 215 ? -5.451 6.552 9.324 1.00 60.47 215 GLU A C 1
ATOM 1794 O O . GLU A 1 215 ? -5.455 6.154 8.155 1.00 60.47 215 GLU A O 1
ATOM 1799 N N . LEU A 1 216 ? -6.429 7.342 9.792 1.00 55.19 216 LEU A N 1
ATOM 1800 C CA . LEU A 1 216 ? -7.608 7.783 9.035 1.00 55.19 216 LEU A CA 1
ATOM 1801 C C . LEU A 1 216 ? -7.416 9.080 8.235 1.00 55.19 216 LEU A C 1
ATOM 1803 O O . LEU A 1 216 ? -8.367 9.500 7.566 1.00 55.19 216 LEU A O 1
ATOM 1807 N N . ASP A 1 217 ? -6.225 9.690 8.213 1.00 53.06 217 ASP A N 1
ATOM 1808 C CA . ASP A 1 217 ? -5.930 10.876 7.381 1.00 53.06 217 ASP A CA 1
ATOM 1809 C C . ASP A 1 217 ? -5.762 10.528 5.881 1.00 53.06 217 ASP A C 1
ATOM 1811 O O . ASP A 1 217 ? -4.867 10.988 5.170 1.00 53.06 217 ASP A O 1
ATOM 1815 N N . VAL A 1 218 ? -6.637 9.649 5.383 1.00 57.41 218 VAL A N 1
ATOM 1816 C CA . VAL A 1 218 ? -6.640 9.107 4.027 1.00 57.41 218 VAL A CA 1
ATOM 1817 C C . VAL A 1 218 ? -7.856 9.633 3.265 1.00 57.41 218 VAL A C 1
ATOM 1819 O O . VAL A 1 218 ? -8.962 9.794 3.788 1.00 57.41 218 VAL A O 1
ATOM 1822 N N . THR A 1 219 ? -7.628 9.919 1.984 1.00 66.69 219 THR A N 1
ATOM 1823 C CA . THR A 1 219 ? -8.623 10.250 0.959 1.00 66.69 219 THR A CA 1
ATOM 1824 C C . THR A 1 219 ? -9.912 9.437 1.116 1.00 66.69 219 THR A C 1
ATOM 1826 O O . THR A 1 219 ? -9.873 8.229 1.325 1.00 66.69 219 THR A O 1
ATOM 1829 N N . GLY A 1 220 ? -11.063 10.108 1.022 1.00 73.62 220 GLY A N 1
ATOM 1830 C CA . GLY A 1 220 ? -12.367 9.444 1.016 1.00 73.62 220 GLY A CA 1
ATOM 1831 C C . GLY A 1 220 ? -12.535 8.466 -0.153 1.00 73.62 220 GLY A C 1
ATOM 1832 O O . GLY A 1 220 ? -11.690 8.391 -1.041 1.00 73.62 220 GLY A O 1
ATOM 1833 N N . MET A 1 221 ? -13.652 7.744 -0.165 1.00 85.25 221 MET A N 1
ATOM 1834 C CA . MET A 1 221 ? -13.971 6.780 -1.223 1.00 85.25 221 MET A CA 1
ATOM 1835 C C . MET A 1 221 ? -15.418 6.936 -1.691 1.00 85.25 221 MET A C 1
ATOM 1837 O O . MET A 1 221 ? -16.249 7.513 -0.976 1.00 85.25 221 MET A O 1
ATOM 1841 N N . TYR A 1 222 ? -15.720 6.423 -2.881 1.00 90.00 222 TYR A N 1
ATOM 1842 C CA . TYR A 1 222 ? -17.088 6.354 -3.388 1.00 90.00 222 TYR A CA 1
ATOM 1843 C C . TYR A 1 222 ? -17.869 5.219 -2.714 1.00 90.00 222 TYR A C 1
ATOM 1845 O O . TYR A 1 222 ? -17.340 4.148 -2.417 1.00 90.00 222 TYR A O 1
ATOM 1853 N N . PHE A 1 223 ? -19.156 5.436 -2.453 1.00 90.19 223 PHE A N 1
ATOM 1854 C CA . PHE A 1 223 ? -20.009 4.445 -1.797 1.00 90.19 223 PHE A CA 1
ATOM 1855 C C . PHE A 1 223 ? -20.082 3.121 -2.576 1.00 90.19 223 PHE A C 1
ATOM 1857 O O . PHE A 1 223 ? -20.141 2.051 -1.970 1.00 90.19 223 PHE A O 1
ATOM 1864 N N . SER A 1 224 ? -20.016 3.168 -3.907 1.00 89.56 224 SER A N 1
ATOM 1865 C CA . SER A 1 224 ? -19.934 1.975 -4.757 1.00 89.56 224 SER A CA 1
ATOM 1866 C C . SER A 1 224 ? -18.694 1.117 -4.461 1.00 89.56 224 SER A C 1
ATOM 1868 O O . SER A 1 224 ? -18.797 -0.109 -4.364 1.00 89.56 224 SER A O 1
ATOM 1870 N N . GLU A 1 225 ? -17.538 1.747 -4.243 1.00 85.62 225 GLU A N 1
ATOM 1871 C CA . GLU A 1 225 ? -16.285 1.077 -3.877 1.00 85.62 225 GLU A CA 1
ATOM 1872 C C . GLU A 1 225 ? -16.401 0.414 -2.500 1.00 85.62 225 GLU A C 1
ATOM 1874 O O . GLU A 1 225 ? -16.031 -0.751 -2.341 1.00 85.62 225 GLU A O 1
ATOM 1879 N N . LEU A 1 226 ? -17.004 1.111 -1.529 1.00 89.31 226 LEU A N 1
ATOM 1880 C CA . LEU A 1 226 ? -17.285 0.573 -0.195 1.00 89.31 226 LEU A CA 1
ATOM 1881 C C . LEU A 1 226 ? -18.152 -0.691 -0.271 1.00 89.31 226 LEU A C 1
ATOM 1883 O O . LEU A 1 226 ? -17.826 -1.708 0.344 1.00 89.31 226 LEU A O 1
ATOM 1887 N N . ILE A 1 227 ? -19.238 -0.650 -1.048 1.00 91.62 227 ILE A N 1
ATOM 1888 C CA . ILE A 1 227 ? -20.157 -1.786 -1.205 1.00 91.62 227 ILE A CA 1
ATOM 1889 C C . ILE A 1 227 ? -19.476 -2.980 -1.881 1.00 91.62 227 ILE A C 1
ATOM 1891 O O . ILE A 1 227 ? -19.735 -4.120 -1.492 1.00 91.62 227 ILE A O 1
ATOM 1895 N N . ASN A 1 228 ? -18.575 -2.753 -2.840 1.00 89.19 228 ASN A N 1
ATOM 1896 C CA . ASN A 1 228 ? -17.812 -3.837 -3.462 1.00 89.19 228 ASN A CA 1
ATOM 1897 C C . ASN A 1 228 ? -16.922 -4.563 -2.441 1.00 89.19 228 ASN A C 1
ATOM 1899 O O . ASN A 1 228 ? -16.908 -5.795 -2.405 1.00 89.19 228 ASN A O 1
ATOM 1903 N N . ILE A 1 229 ? -16.242 -3.817 -1.565 1.00 86.12 229 ILE A N 1
ATOM 1904 C CA . ILE A 1 229 ? -15.419 -4.395 -0.490 1.00 86.12 229 ILE A CA 1
ATOM 1905 C C . ILE A 1 229 ? -16.295 -5.152 0.516 1.00 86.12 229 ILE A C 1
ATOM 1907 O O . ILE A 1 229 ? -15.960 -6.268 0.927 1.00 86.12 229 ILE A O 1
ATOM 1911 N N . LEU A 1 230 ? -17.446 -4.583 0.884 1.00 86.75 230 LEU A N 1
ATOM 1912 C CA . LEU A 1 230 ? -18.403 -5.239 1.773 1.00 86.75 230 LEU A CA 1
ATOM 1913 C C . LEU A 1 230 ? -18.899 -6.562 1.169 1.00 86.75 230 LEU A C 1
ATOM 1915 O O . LEU A 1 230 ? -18.945 -7.574 1.863 1.00 86.75 230 LEU A O 1
ATOM 1919 N N . LYS A 1 231 ? -19.216 -6.582 -0.131 1.00 90.12 231 LYS A N 1
ATOM 1920 C CA . LYS A 1 231 ? -19.670 -7.779 -0.852 1.00 90.12 231 LYS A CA 1
ATOM 1921 C C . LYS A 1 231 ? -18.633 -8.898 -0.848 1.00 90.12 231 LYS A C 1
ATOM 1923 O O . LYS A 1 231 ? -18.980 -10.046 -0.580 1.00 90.12 231 LYS A O 1
ATOM 1928 N N . GLU A 1 232 ? -17.371 -8.581 -1.131 1.00 85.75 232 GLU A N 1
ATOM 1929 C CA . GLU A 1 232 ? -16.273 -9.556 -1.065 1.00 85.75 232 GLU A CA 1
ATOM 1930 C C . GLU A 1 232 ? -16.142 -10.155 0.343 1.00 85.75 232 GLU A C 1
ATOM 1932 O O . GLU A 1 232 ? -15.990 -11.369 0.491 1.00 85.75 232 GLU A O 1
ATOM 1937 N N . THR A 1 23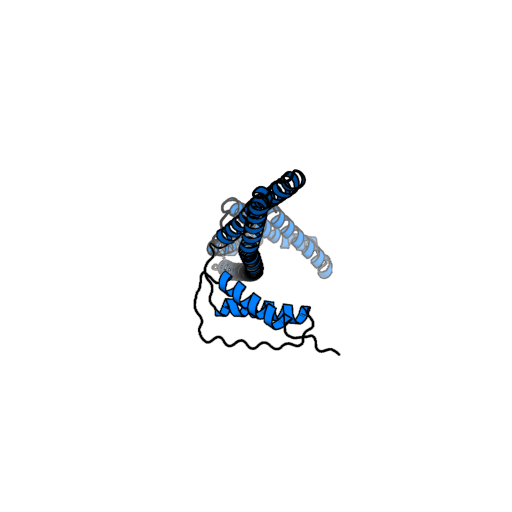3 ? -16.253 -9.308 1.367 1.00 80.62 233 THR A N 1
ATOM 1938 C CA . THR A 1 233 ? -16.123 -9.699 2.778 1.00 80.62 233 THR A CA 1
ATOM 1939 C C . THR A 1 233 ? -17.261 -10.617 3.212 1.00 80.62 233 THR A C 1
ATOM 1941 O O . THR A 1 233 ? -17.013 -11.705 3.723 1.00 80.62 233 THR A O 1
ATOM 1944 N N . ILE A 1 234 ? -18.505 -10.216 2.951 1.00 87.44 234 ILE A N 1
ATOM 1945 C CA . ILE A 1 234 ? -19.696 -10.966 3.354 1.00 87.44 234 ILE A CA 1
ATOM 1946 C C . ILE A 1 234 ? -19.797 -12.311 2.633 1.00 87.44 234 ILE A C 1
ATOM 1948 O O . ILE A 1 234 ? -20.084 -13.320 3.270 1.00 87.44 234 ILE A O 1
ATOM 1952 N N . ASN A 1 235 ? -19.494 -12.369 1.334 1.00 87.94 235 ASN A N 1
ATOM 1953 C CA . ASN A 1 235 ? -19.502 -13.641 0.608 1.00 87.94 235 ASN A CA 1
ATOM 1954 C C . ASN A 1 235 ? -18.452 -14.624 1.141 1.00 87.94 235 ASN A C 1
ATOM 1956 O O . ASN A 1 235 ? -18.703 -15.829 1.180 1.00 87.94 235 ASN A O 1
ATOM 1960 N N . ARG A 1 236 ? -17.280 -14.123 1.554 1.00 83.56 236 ARG A N 1
ATOM 1961 C CA . ARG A 1 236 ? -16.264 -14.948 2.214 1.00 83.56 236 ARG A CA 1
ATOM 1962 C C . ARG A 1 236 ? -16.777 -15.456 3.562 1.00 83.56 236 ARG A C 1
ATOM 1964 O O . ARG A 1 236 ? -16.701 -16.650 3.807 1.00 83.56 236 ARG A O 1
ATOM 1971 N N . GLU A 1 237 ? -17.382 -14.585 4.366 1.00 80.31 237 GLU A N 1
ATOM 1972 C CA . GLU A 1 237 ? -17.927 -14.926 5.687 1.00 80.31 237 GLU A CA 1
ATOM 1973 C C . GLU A 1 237 ? -19.052 -15.981 5.601 1.00 80.31 237 GLU A C 1
ATOM 1975 O O . GLU A 1 237 ? -19.032 -16.964 6.338 1.00 80.31 237 GLU A O 1
ATOM 1980 N N . ILE A 1 238 ? -19.971 -15.863 4.633 1.00 85.81 238 ILE A N 1
ATOM 1981 C CA . ILE A 1 238 ? -21.014 -16.872 4.349 1.00 85.81 238 ILE A CA 1
ATOM 1982 C C . ILE A 1 238 ? -20.390 -18.230 4.001 1.00 85.81 238 ILE A C 1
ATOM 1984 O O . ILE A 1 238 ? -20.812 -19.268 4.522 1.00 85.81 238 ILE A O 1
ATOM 1988 N N . LYS A 1 239 ? -19.366 -18.220 3.136 1.00 85.06 239 LYS A N 1
ATOM 1989 C CA . LYS A 1 239 ? -18.654 -19.430 2.712 1.00 85.06 239 LYS A CA 1
ATOM 1990 C C . LYS A 1 239 ? -17.918 -20.090 3.878 1.00 85.06 239 LYS A C 1
ATOM 1992 O O . LYS A 1 239 ? -17.993 -21.308 4.012 1.00 85.06 239 LYS A O 1
ATOM 1997 N N . ASP A 1 240 ? -17.261 -19.302 4.724 1.00 80.38 240 ASP A N 1
ATOM 1998 C CA . ASP A 1 240 ? -16.526 -19.783 5.898 1.00 80.38 240 ASP A CA 1
ATOM 1999 C C . ASP A 1 240 ? -17.474 -20.389 6.949 1.00 80.38 240 ASP A C 1
ATOM 2001 O O . ASP A 1 240 ? -17.156 -21.411 7.558 1.00 80.38 240 ASP A O 1
ATOM 2005 N N . GLN A 1 241 ? -18.680 -19.828 7.116 1.00 80.44 241 GLN A N 1
ATOM 2006 C CA . GLN A 1 241 ? -19.722 -20.407 7.975 1.00 80.44 241 GLN A CA 1
ATOM 2007 C C . GLN A 1 241 ? -20.408 -21.646 7.358 1.00 80.44 241 GLN A C 1
ATOM 2009 O O . GLN A 1 241 ? -21.138 -22.358 8.057 1.00 80.44 241 GLN A O 1
ATOM 2014 N N . GLY A 1 242 ? -20.182 -21.928 6.068 1.00 80.44 242 GLY A N 1
ATOM 2015 C CA . GLY A 1 242 ? -20.808 -23.032 5.336 1.00 80.44 242 GLY A CA 1
ATOM 2016 C C . GLY A 1 242 ? -22.321 -22.871 5.163 1.00 80.44 242 GLY A C 1
ATOM 2017 O O . GLY A 1 242 ? -23.036 -23.871 5.127 1.00 80.44 242 GLY A O 1
ATOM 2018 N N . LYS A 1 243 ? -22.819 -21.629 5.122 1.00 80.00 243 LYS A N 1
ATOM 2019 C CA . LYS A 1 243 ? -24.246 -21.322 4.949 1.00 80.00 243 LYS A CA 1
ATOM 2020 C C . LYS A 1 243 ? -24.562 -21.083 3.468 1.00 80.00 243 LYS A C 1
ATOM 2022 O O . LYS A 1 243 ? -23.765 -20.488 2.750 1.00 80.00 243 LYS A O 1
ATOM 2027 N N . ASP A 1 244 ? -25.737 -21.520 3.019 1.00 84.81 244 ASP A N 1
ATOM 2028 C CA . ASP A 1 244 ? -26.239 -21.255 1.663 1.00 84.81 244 ASP A CA 1
ATOM 2029 C C . ASP A 1 244 ? -27.120 -19.998 1.679 1.00 84.81 244 ASP A C 1
ATOM 2031 O O . ASP A 1 244 ? -28.337 -20.065 1.855 1.00 84.81 244 ASP A O 1
ATOM 2035 N N . ILE A 1 245 ? -26.476 -18.829 1.605 1.00 86.69 245 ILE A N 1
ATOM 2036 C CA . ILE A 1 245 ? -27.129 -17.514 1.670 1.00 86.69 245 ILE A CA 1
ATOM 2037 C C . ILE A 1 245 ? -26.815 -16.737 0.390 1.00 86.69 245 ILE A C 1
ATOM 2039 O O . ILE A 1 245 ? -25.654 -16.533 0.040 1.00 86.69 245 ILE A O 1
ATOM 2043 N N . SER A 1 246 ? -27.860 -16.246 -0.280 1.00 86.19 246 SER A N 1
ATOM 2044 C CA . SER A 1 246 ? -27.744 -15.338 -1.424 1.00 86.19 246 SER A CA 1
ATOM 2045 C C . SER A 1 246 ? -27.996 -13.897 -0.989 1.00 86.19 246 SER A C 1
ATOM 2047 O O . SER A 1 246 ? -29.043 -13.593 -0.419 1.00 86.19 246 SER A O 1
ATOM 2049 N N . VAL A 1 247 ? -27.065 -12.996 -1.308 1.00 87.94 247 VAL A N 1
ATOM 2050 C CA . VAL A 1 247 ? -27.155 -11.571 -0.960 1.00 87.94 247 VAL A CA 1
ATOM 2051 C C . VAL A 1 247 ? -27.339 -10.717 -2.214 1.00 87.94 247 VAL A C 1
ATOM 2053 O O . VAL A 1 247 ? -26.521 -10.757 -3.135 1.00 87.94 247 VAL A O 1
ATOM 2056 N N . GLU A 1 248 ? -28.396 -9.900 -2.236 1.00 91.06 248 GLU A N 1
ATOM 2057 C CA . GLU A 1 248 ? -28.669 -8.935 -3.305 1.00 91.06 248 GLU A CA 1
ATOM 2058 C C . GLU A 1 248 ? -28.264 -7.512 -2.878 1.00 91.06 248 GLU A C 1
ATOM 2060 O O . GLU A 1 248 ? -28.709 -7.009 -1.848 1.00 91.06 248 GLU A O 1
ATOM 2065 N N . TYR A 1 249 ? -27.455 -6.832 -3.697 1.00 87.62 249 TYR A N 1
ATOM 2066 C CA . TYR A 1 249 ? -27.009 -5.456 -3.453 1.00 87.62 249 TYR A CA 1
ATOM 2067 C C . TYR A 1 249 ? -27.675 -4.500 -4.450 1.00 87.62 249 TYR A C 1
ATOM 2069 O O . TYR A 1 249 ? -27.437 -4.595 -5.654 1.00 87.62 249 TYR A O 1
ATOM 2077 N N . LYS A 1 250 ? -28.484 -3.552 -3.958 1.00 89.31 250 LYS A N 1
ATOM 2078 C CA . LYS A 1 250 ? -29.139 -2.507 -4.769 1.00 89.31 250 LYS A CA 1
ATOM 2079 C C . LYS A 1 250 ? -28.652 -1.117 -4.356 1.00 89.31 250 LYS A C 1
ATOM 2081 O O . LYS A 1 250 ? -29.181 -0.525 -3.419 1.00 89.31 250 LYS A O 1
ATOM 2086 N N . VAL A 1 251 ? -27.667 -0.579 -5.075 1.00 86.31 251 VAL A N 1
ATOM 2087 C CA . VAL A 1 251 ? -27.133 0.778 -4.855 1.00 86.31 251 VAL A CA 1
ATOM 2088 C C . VAL A 1 251 ? -27.779 1.744 -5.849 1.00 86.31 251 VAL A C 1
ATOM 2090 O O . VAL A 1 251 ? -27.675 1.543 -7.055 1.00 86.31 251 VAL A O 1
ATOM 2093 N N . ARG A 1 252 ? -28.475 2.778 -5.354 1.00 84.25 252 ARG A N 1
ATOM 2094 C CA . ARG A 1 252 ? -29.153 3.788 -6.198 1.00 84.25 252 ARG A CA 1
ATOM 2095 C C . ARG A 1 252 ? -28.391 5.108 -6.342 1.00 84.25 252 ARG A C 1
ATOM 2097 O O . ARG A 1 252 ? -28.698 5.869 -7.250 1.00 84.25 252 ARG A O 1
ATOM 2104 N N . GLY A 1 253 ? -27.432 5.389 -5.463 1.00 86.31 253 GLY A N 1
ATOM 2105 C CA . GLY A 1 253 ? -26.649 6.622 -5.485 1.00 86.31 253 GLY A CA 1
ATOM 2106 C C . GLY A 1 253 ? -25.210 6.354 -5.077 1.00 86.31 253 GLY A C 1
ATOM 2107 O O . GLY A 1 253 ? -24.974 5.589 -4.142 1.00 86.31 253 GLY A O 1
ATOM 2108 N N . ASP A 1 254 ? -24.274 6.980 -5.787 1.00 91.12 254 ASP A N 1
ATOM 2109 C CA . ASP A 1 254 ? -22.845 6.867 -5.521 1.00 91.12 254 ASP A CA 1
ATOM 2110 C C . ASP A 1 254 ? -22.299 8.209 -5.031 1.00 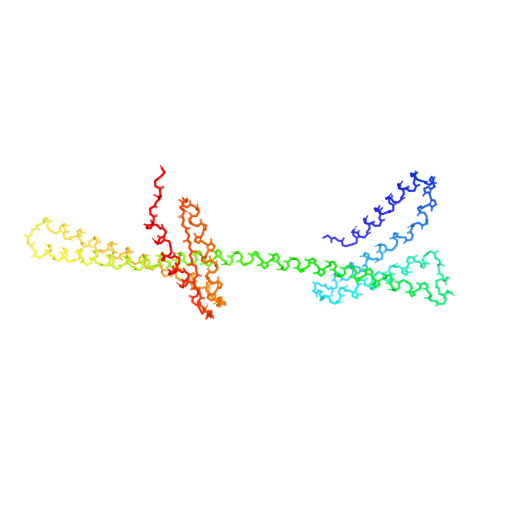91.12 254 ASP A C 1
ATOM 2112 O O . ASP A 1 254 ? -22.167 9.164 -5.796 1.00 91.12 254 ASP A O 1
ATOM 2116 N N . PHE A 1 255 ? -22.059 8.303 -3.726 1.00 92.00 255 PHE A N 1
ATOM 2117 C CA . PHE A 1 255 ? -21.575 9.516 -3.079 1.00 92.00 255 PHE A CA 1
ATOM 2118 C C . PHE A 1 255 ? -20.161 9.305 -2.545 1.00 92.00 255 PHE A C 1
ATOM 2120 O O . PHE A 1 255 ? -19.821 8.231 -2.054 1.00 92.00 255 PHE A O 1
ATOM 2127 N N . TYR A 1 256 ? -19.347 10.356 -2.608 1.00 88.94 256 TYR A N 1
ATOM 2128 C CA . TYR A 1 256 ? -18.001 10.348 -2.051 1.00 88.94 256 TYR A CA 1
ATOM 2129 C C . TYR A 1 256 ? -18.033 10.681 -0.558 1.00 88.94 256 TYR A C 1
ATOM 2131 O O . TYR A 1 256 ? -18.66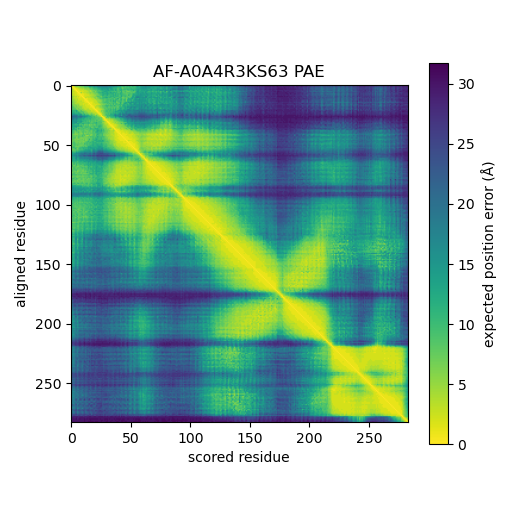4 11.656 -0.143 1.00 88.94 256 TYR A O 1
ATOM 2139 N N . THR A 1 257 ? -17.338 9.896 0.266 1.00 84.94 257 THR A N 1
ATOM 2140 C CA . THR A 1 257 ? -17.328 10.088 1.720 1.00 84.94 257 THR A CA 1
ATOM 2141 C C . THR A 1 257 ? -15.965 9.825 2.349 1.00 84.94 257 THR A C 1
ATOM 2143 O O . THR A 1 257 ? -15.303 8.814 2.112 1.00 84.94 257 THR A O 1
ATOM 2146 N N . LYS A 1 258 ? -15.562 10.732 3.243 1.00 82.12 258 LYS A N 1
ATOM 2147 C CA . LYS A 1 258 ? -14.419 10.525 4.144 1.00 82.12 258 LYS A CA 1
ATOM 2148 C C . LYS A 1 258 ? -14.774 9.638 5.344 1.00 82.12 258 LYS A C 1
ATOM 2150 O O . LYS A 1 258 ? -13.891 9.109 5.996 1.00 82.12 258 LYS A O 1
ATOM 2155 N N . LYS A 1 259 ? -16.068 9.421 5.612 1.00 80.56 259 LYS A N 1
ATOM 2156 C CA . LYS A 1 259 ? -16.569 8.593 6.725 1.00 80.56 259 LYS A CA 1
ATOM 2157 C C . LYS A 1 259 ? -16.830 7.138 6.305 1.00 80.56 259 LYS A C 1
ATOM 2159 O O . LYS A 1 259 ? -17.738 6.496 6.829 1.00 80.56 259 LYS A O 1
ATOM 2164 N N . HIS A 1 260 ? -16.074 6.619 5.338 1.00 82.06 260 HIS A N 1
ATOM 2165 C CA . HIS A 1 260 ? -16.290 5.283 4.771 1.00 82.06 260 HIS A CA 1
ATOM 2166 C C . HIS A 1 260 ? -16.072 4.157 5.797 1.00 82.06 260 HIS A C 1
ATOM 2168 O O . HIS A 1 260 ? -16.803 3.175 5.772 1.00 82.06 260 HIS A O 1
ATOM 2174 N N . TYR A 1 261 ? -15.180 4.329 6.775 1.00 74.69 261 TYR A N 1
ATOM 2175 C CA . TYR A 1 261 ? -14.980 3.369 7.871 1.00 74.69 261 TYR A CA 1
ATOM 2176 C C . TYR A 1 261 ? -16.208 3.201 8.771 1.00 74.69 261 TYR A C 1
ATOM 2178 O O . TYR A 1 261 ? -16.586 2.081 9.105 1.00 74.69 261 TYR A O 1
ATOM 2186 N N . TYR A 1 262 ? -16.869 4.307 9.125 1.00 78.25 262 TYR A N 1
ATOM 2187 C CA . TYR A 1 262 ? -18.095 4.276 9.926 1.00 78.25 262 TYR A CA 1
ATOM 2188 C C . TYR A 1 262 ? -19.214 3.539 9.191 1.00 78.25 262 TYR A C 1
ATOM 2190 O O . TYR A 1 262 ? -19.883 2.683 9.764 1.00 78.25 262 TYR A O 1
ATOM 2198 N N . LEU A 1 263 ? -19.385 3.838 7.900 1.00 85.31 263 LEU A N 1
ATOM 2199 C CA . LEU A 1 263 ? -20.363 3.154 7.059 1.00 85.31 263 LEU A CA 1
ATOM 2200 C C . LEU A 1 263 ? -20.033 1.667 6.908 1.00 85.31 263 LEU A C 1
ATOM 2202 O O . LEU A 1 263 ? -20.929 0.842 7.047 1.00 85.31 263 LEU A O 1
ATOM 2206 N N . MET A 1 264 ? -18.763 1.320 6.678 1.00 83.75 264 MET A N 1
ATOM 2207 C CA . MET A 1 264 ? -18.316 -0.071 6.600 1.00 83.75 264 MET A CA 1
ATOM 2208 C C . MET A 1 264 ? -18.616 -0.824 7.900 1.00 83.75 264 MET A C 1
ATOM 2210 O O . MET A 1 264 ? -19.158 -1.920 7.841 1.00 83.75 264 MET A O 1
ATOM 2214 N N . SER A 1 265 ? -18.346 -0.220 9.060 1.00 76.06 265 SER A N 1
ATOM 2215 C CA . SER A 1 265 ? -18.629 -0.807 10.377 1.00 76.06 265 SER A CA 1
ATOM 2216 C C . SER A 1 265 ? -20.110 -1.100 10.578 1.00 76.06 265 SER A C 1
ATOM 2218 O O . SER A 1 265 ? -20.484 -2.245 10.840 1.00 76.06 265 SER A O 1
ATOM 2220 N N . VAL A 1 266 ? -20.967 -0.099 10.363 1.00 81.94 266 VAL A N 1
ATOM 2221 C CA . VAL A 1 266 ? -22.418 -0.269 10.502 1.00 81.94 266 VAL A CA 1
ATOM 2222 C C . VAL A 1 266 ? -22.931 -1.337 9.538 1.00 81.94 266 VAL A C 1
ATOM 2224 O O . VAL A 1 266 ? -23.626 -2.261 9.954 1.00 81.94 266 VAL A O 1
ATOM 2227 N N . LEU A 1 267 ? -22.571 -1.246 8.255 1.00 88.19 267 LEU A N 1
ATOM 2228 C CA . LEU A 1 267 ? -23.058 -2.176 7.239 1.00 88.19 267 LEU A CA 1
ATOM 2229 C C . LEU A 1 267 ? -22.547 -3.598 7.473 1.00 88.19 267 LEU A C 1
ATOM 2231 O O . LEU A 1 267 ? -23.329 -4.541 7.371 1.00 88.19 267 LEU A O 1
ATOM 2235 N N . ARG A 1 268 ? -21.267 -3.766 7.822 1.00 84.31 268 ARG A N 1
ATOM 2236 C CA . ARG A 1 268 ? -20.696 -5.076 8.137 1.00 84.31 268 ARG A CA 1
ATOM 2237 C C . ARG A 1 268 ? -21.411 -5.704 9.325 1.00 84.31 268 ARG A C 1
ATOM 2239 O O . ARG A 1 268 ? -21.820 -6.850 9.213 1.00 84.31 268 ARG A O 1
ATOM 2246 N N . ASN A 1 269 ? -21.630 -4.960 10.408 1.00 76.31 269 ASN A N 1
ATOM 2247 C CA . ASN A 1 269 ? -22.335 -5.483 11.580 1.00 76.31 269 ASN A CA 1
ATOM 2248 C C . ASN A 1 269 ? -23.775 -5.888 11.261 1.00 76.31 269 ASN A C 1
ATOM 2250 O O . ASN A 1 269 ? -24.207 -6.962 11.665 1.00 76.31 269 ASN A O 1
ATOM 2254 N N . LEU A 1 270 ? -24.514 -5.071 10.502 1.00 87.00 270 LEU A N 1
ATOM 2255 C CA . LEU A 1 270 ? -25.875 -5.421 10.084 1.00 87.00 270 LEU A CA 1
ATOM 2256 C C . LEU A 1 270 ? -25.900 -6.708 9.250 1.00 87.00 270 LEU A C 1
ATOM 2258 O O . LEU A 1 270 ? -26.750 -7.568 9.473 1.00 87.00 270 LEU A O 1
ATOM 2262 N N . MET A 1 271 ? -24.958 -6.852 8.318 1.00 88.00 271 MET A N 1
ATOM 2263 C CA . MET A 1 271 ? -24.858 -8.033 7.465 1.00 88.00 271 MET A CA 1
ATOM 2264 C C . MET A 1 271 ? -24.423 -9.277 8.246 1.00 88.00 271 MET A C 1
ATOM 2266 O O . MET A 1 271 ? -25.047 -10.320 8.083 1.00 88.00 271 MET A O 1
ATOM 2270 N N . THR A 1 272 ? -23.412 -9.178 9.115 1.00 81.12 272 THR A N 1
ATOM 2271 C CA . THR A 1 272 ? -22.977 -10.283 9.987 1.00 81.12 272 THR A CA 1
ATOM 2272 C C . THR A 1 272 ? -24.123 -10.732 10.894 1.00 81.12 272 THR A C 1
ATOM 2274 O O . THR A 1 272 ? -24.457 -11.911 10.894 1.00 81.12 272 THR A O 1
ATOM 2277 N N . ASN A 1 273 ? -24.829 -9.804 11.548 1.00 81.56 273 ASN A N 1
ATOM 2278 C CA . ASN A 1 273 ? -25.991 -10.140 12.378 1.00 81.56 273 ASN A CA 1
ATOM 2279 C C . ASN A 1 273 ? -27.097 -10.850 11.580 1.00 81.56 273 ASN A C 1
ATOM 2281 O O . ASN A 1 273 ? -27.708 -11.799 12.074 1.00 81.56 273 ASN A O 1
ATOM 2285 N N . ALA A 1 274 ? -27.363 -10.407 10.347 1.00 88.12 274 ALA A N 1
ATOM 2286 C CA . ALA A 1 274 ? -28.341 -11.051 9.473 1.00 88.12 274 ALA A CA 1
ATOM 2287 C C . ALA A 1 274 ? -27.910 -12.474 9.079 1.00 88.12 274 ALA A C 1
ATOM 2289 O O . ALA A 1 274 ? -28.735 -13.383 9.098 1.00 88.12 274 ALA A O 1
ATOM 2290 N N . ILE A 1 275 ? -26.628 -12.680 8.762 1.00 84.94 275 ILE A N 1
ATOM 2291 C CA . ILE A 1 275 ? -26.062 -14.001 8.445 1.00 84.94 275 ILE A CA 1
ATOM 2292 C C . ILE A 1 275 ? -26.154 -14.925 9.654 1.00 84.94 275 ILE A C 1
ATOM 2294 O O . ILE A 1 275 ? -26.584 -16.070 9.514 1.00 84.94 275 ILE A O 1
ATOM 2298 N N . ASP A 1 276 ? -25.780 -14.439 10.835 1.00 79.06 276 ASP A N 1
ATOM 2299 C CA . ASP A 1 276 ? -25.779 -15.211 12.076 1.00 79.06 276 ASP A CA 1
ATOM 2300 C C . ASP A 1 276 ? -27.193 -15.639 12.479 1.00 79.06 276 ASP A C 1
ATOM 2302 O O . ASP A 1 276 ? -27.379 -16.780 12.897 1.00 79.06 276 ASP A O 1
ATOM 2306 N N . SER A 1 277 ? -28.188 -14.774 12.248 1.00 85.38 277 SER A N 1
ATOM 2307 C CA . SER A 1 277 ? -29.607 -15.051 12.518 1.00 85.38 277 SER A CA 1
ATOM 2308 C C . SER A 1 277 ? -30.221 -16.113 11.596 1.00 85.38 277 SER A C 1
ATOM 2310 O O . SER A 1 277 ? -31.266 -16.671 11.921 1.00 85.38 277 SER A O 1
ATOM 2312 N N . ILE A 1 278 ? -29.616 -16.385 10.435 1.00 84.88 278 ILE A N 1
ATOM 2313 C CA . ILE A 1 278 ? -30.070 -17.444 9.528 1.00 84.88 278 ILE A CA 1
ATOM 2314 C C . ILE A 1 278 ? -29.447 -18.763 9.995 1.00 84.88 278 ILE A C 1
ATOM 2316 O O . ILE A 1 278 ? -28.233 -18.973 9.881 1.00 84.88 278 ILE A O 1
ATOM 2320 N N . GLU A 1 279 ? -30.282 -19.649 10.539 1.00 71.31 279 GLU A N 1
ATOM 2321 C CA . GLU A 1 279 ? -29.869 -20.971 11.011 1.00 71.31 279 GLU A CA 1
ATOM 2322 C C . GLU A 1 279 ? -29.261 -21.812 9.879 1.00 71.31 279 GLU A C 1
ATOM 2324 O O . GLU A 1 279 ? -29.644 -21.717 8.707 1.00 71.31 279 GLU A O 1
ATOM 2329 N N . LYS A 1 280 ? -28.284 -22.659 10.231 1.00 62.53 280 LYS A N 1
ATOM 2330 C CA . LYS A 1 280 ? -27.785 -23.681 9.307 1.00 62.53 280 LYS A CA 1
ATOM 2331 C C . LYS A 1 280 ? -28.953 -24.591 8.948 1.00 62.53 280 LYS A C 1
ATOM 2333 O O . LYS A 1 280 ? -29.624 -25.106 9.833 1.00 62.53 280 LYS A O 1
ATOM 2338 N N . LYS A 1 281 ? -29.151 -24.820 7.652 1.00 52.09 281 LYS A N 1
ATOM 2339 C CA . LYS A 1 281 ? -30.008 -25.900 7.164 1.00 52.09 281 LYS A CA 1
ATOM 2340 C C . LYS A 1 281 ? -29.455 -27.197 7.765 1.00 52.09 281 LYS A C 1
ATOM 2342 O O . LYS A 1 281 ? -28.363 -27.611 7.376 1.00 52.09 281 LYS A O 1
ATOM 2347 N N . GLU A 1 282 ? -30.134 -27.765 8.760 1.00 43.66 282 GLU A N 1
ATOM 2348 C CA . GLU A 1 282 ? -29.846 -29.130 9.200 1.00 43.66 282 GLU A CA 1
ATOM 2349 C C . GLU A 1 282 ? -30.007 -30.027 7.965 1.00 43.66 282 GLU A C 1
ATOM 2351 O O . GLU A 1 282 ? -31.046 -29.997 7.298 1.00 43.66 282 GLU A O 1
ATOM 2356 N N . ILE A 1 283 ? -28.921 -30.709 7.592 1.00 41.75 283 ILE A N 1
ATOM 2357 C CA . ILE A 1 283 ? -28.927 -31.774 6.584 1.00 41.75 283 ILE A CA 1
ATOM 2358 C C . ILE A 1 283 ? -29.257 -33.071 7.307 1.00 41.75 283 ILE A C 1
ATOM 2360 O O . ILE A 1 283 ? -28.595 -33.324 8.340 1.00 41.75 283 ILE A O 1
#

pLDDT: mean 77.26, std 9.46, range [41.75, 92.0]

Secondary structure (DSSP, 8-state):
--HHHHHHHHHHHHHHHHHHHHHHHTS-HHHHHHHHHHHHHHHHHHHHHHHHHHHH-SS--HHHHHHHHHHHHHHHHHHHHHHHHGGGGGTSTTHHHHHHHHHHHHHHHHHHHHHHHHHHHHHHHHHHHHHHHHHHHHHHHHHHHHHHHHHHHHHHHHHHHHHHHHHHHHHHHTS--HHHHHHHHHHHHHHHHHHHHHHHHHHHHHHHHHHHHHTT-S--EEHHHHHHHHHHHHHHHHHHHT-------------EES-HHHHHHHHHHHHHHHHHHS-----

Organism: NCBI:txid1278232

Mean predicted aligned error: 15.22 Å

Radius of gyration: 38.06 Å; Cα contacts (8 Å, |Δi|>4): 191; chains: 1; bounding box: 72×43×114 Å

Sequence (283 aa):
MNPLFFGIASGFSLLLFRGIFSSLFQGILFETLYLNAPEVVFYLIYGSIFYIFKKKNDSLKENSMFVFFLISDFISNMVEIYIRIGNEIFKSNGKLVKTLILVAFIRAGLIWIIILGYRYYKLLLVREEHDRRYKELLLLMSKLKTEVYWMEKNMDHIERIMENAYELFNNISNNNEVQREKWSQSALEIAKDVHEIKKEYSLVATGIEEIVNDELDVTGMYFSELINILKETINREIKDQGKDISVEYKVRGDFYTKKHYYLMSVLRNLMTNAIDSIEKKEI

Nearest PDB structures (foldseek):
  8qi0-assembly1_D  TM=6.420E-01  e=3.777E+00  Synechocystis sp. PCC 6803
  4wpe-assembly1_A-2  TM=1.508E-01  e=3.892E-01  Saccharomyces cerevisiae S288C

Solvent-accessible surface area (backbone atoms only — not comparable to full-atom values): 15330 Å² total; per-residue (Å²): 135,64,50,49,60,54,18,50,52,51,28,53,50,52,53,51,54,50,46,54,51,37,49,75,75,69,70,50,51,68,64,54,50,62,75,45,48,42,57,37,52,22,29,46,45,35,14,48,52,50,38,56,48,54,75,74,46,91,79,74,54,76,74,59,52,42,57,45,45,29,51,38,45,41,55,18,54,51,54,25,49,38,73,73,57,43,78,57,55,67,70,54,83,42,52,59,55,54,50,47,52,53,50,24,49,52,54,24,48,52,54,45,52,51,53,50,51,55,48,52,52,51,52,52,53,54,49,54,53,50,54,51,54,49,53,52,50,50,52,50,51,19,47,52,53,50,52,37,52,51,50,59,57,47,45,59,54,42,50,52,52,22,51,52,25,43,50,49,17,54,63,35,64,76,50,97,54,80,73,31,56,57,54,17,51,51,24,43,49,50,19,50,52,38,48,54,51,46,52,54,53,49,52,53,38,51,55,50,50,49,58,51,55,67,73,53,84,54,84,55,47,45,44,59,60,53,50,53,54,49,50,58,50,50,56,49,51,38,57,75,72,70,48,96,78,88,86,88,87,86,85,90,73,76,50,79,34,74,62,50,50,61,53,48,29,55,52,50,51,55,50,52,53,54,55,68,70,53,74,73,80,84,128